Protein AF-A0AAD8YC03-F1 (afdb_monomer)

Secondary structure (DSSP, 8-state):
----TT-EEHHHHHHHS---HHHHHHHHHHHHHHHHHHHHHH-TTTS-HHHHHHHHHHT--HHHHHHHHHIIIIIHHHS--TTTTTT----HHHHHHHHHHHHHHTTSS-GGG-EEE-S--SGGGEEEEEETTEEEEEE--GGG-EEE-THHHHHHHHHHHHHHHHHHHHHHHHHHHHTSPPP-----------GGGHHHHTTS----

Mean predicted aligned error: 9.37 Å

Organism: NCBI:txid267567

Solvent-accessible surface area (backbone atoms only — not comparable to full-atom values): 12062 Å² total; per-residue (Å²): 131,85,82,69,81,83,47,45,44,35,46,52,48,62,67,76,51,85,86,44,77,66,38,53,50,44,45,51,51,50,52,53,49,48,50,51,54,49,28,56,72,44,18,40,87,67,43,54,70,71,54,44,55,48,41,42,63,75,24,49,44,59,72,57,48,46,49,44,51,46,48,68,64,40,40,66,74,72,72,56,52,74,82,79,37,64,94,60,79,89,45,73,66,53,53,50,52,48,49,54,50,43,38,30,64,72,61,77,39,65,70,79,56,21,11,52,27,47,54,59,38,31,33,80,30,25,32,34,33,76,57,98,80,48,45,46,77,44,82,48,80,56,81,47,32,27,47,24,47,55,63,54,31,56,47,38,32,47,50,42,53,50,51,35,52,51,51,52,60,50,54,53,49,53,54,53,57,73,65,51,78,74,78,88,76,86,86,80,89,89,79,94,70,84,74,82,74,55,78,70,61,70,74,74,69,75,78,133

Foldseek 3Di:
DDDPPQWDFQLCCLAPHDDDPLQVVQVVVVLVVVLCVQFCCFWLVNDDPVSLVVQQVVFLLVVLLVVCCPVVLHCVPPVDDCVRCPVPDCDPVVVVVSVVVSCQSNVVDDSNGWTFELQQQASRQKIWHDDPRDIDIDGHDSSRTHGGHSVRNVVRHVVSNVVSVVSVVVVVVVVVVVPPDDPDDDDDDDDDDDPSPPPPPPVPPDDD

pLDDT: mean 85.5, std 20.89, range [30.5, 98.56]

Structure (mmCIF, N/CA/C/O backbone):
data_AF-A0AAD8YC03-F1
#
_entry.id   AF-A0AAD8YC03-F1
#
loop_
_atom_site.group_PDB
_atom_site.id
_atom_site.type_symbol
_atom_site.label_atom_id
_atom_site.label_alt_id
_atom_site.label_comp_id
_atom_site.label_asym_id
_atom_site.label_entity_id
_atom_site.label_seq_id
_atom_site.pdbx_PDB_ins_code
_atom_site.Cartn_x
_atom_site.Cartn_y
_atom_site.Cartn_z
_atom_site.occupancy
_atom_site.B_iso_or_equiv
_atom_site.auth_seq_id
_atom_site.auth_comp_id
_atom_site.auth_asym_id
_atom_site.auth_atom_id
_atom_site.pdbx_PDB_model_num
ATOM 1 N N . MET A 1 1 ? -8.519 -20.336 -5.660 1.00 78.19 1 MET A N 1
ATOM 2 C CA . MET A 1 1 ? -8.080 -19.106 -6.349 1.00 78.19 1 MET A CA 1
ATOM 3 C C . MET A 1 1 ? -8.100 -19.373 -7.848 1.00 78.19 1 MET A C 1
ATOM 5 O O . MET A 1 1 ? -7.923 -20.527 -8.223 1.00 78.19 1 MET A O 1
ATOM 9 N N . GLU A 1 2 ? -8.388 -18.365 -8.673 1.00 91.75 2 GLU A N 1
ATOM 10 C CA . GLU A 1 2 ? -8.270 -18.458 -10.139 1.00 91.75 2 GLU A CA 1
ATOM 11 C C . GLU A 1 2 ? -6.801 -18.692 -10.530 1.00 91.75 2 GLU A C 1
ATOM 13 O O . GLU A 1 2 ? -5.904 -18.150 -9.886 1.00 91.75 2 GLU A O 1
ATOM 18 N N . PHE A 1 3 ? -6.549 -19.500 -11.563 1.00 92.56 3 PHE A N 1
ATOM 19 C CA . PHE A 1 3 ? -5.211 -19.638 -12.137 1.00 9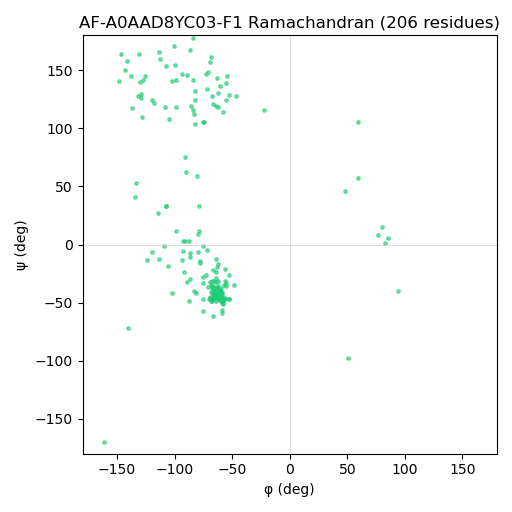2.56 3 PHE A CA 1
ATOM 20 C C . PHE A 1 3 ? -4.983 -18.531 -13.172 1.00 92.56 3 PHE A C 1
ATOM 22 O O . PHE A 1 3 ? -5.716 -18.441 -14.154 1.00 92.56 3 PHE A O 1
ATOM 29 N N . LEU A 1 4 ? -3.977 -17.683 -12.948 1.00 94.94 4 LEU A N 1
ATOM 30 C CA . LEU A 1 4 ? -3.719 -16.478 -13.744 1.00 94.94 4 LEU A CA 1
ATOM 31 C C . LEU A 1 4 ? -2.786 -16.767 -14.928 1.00 94.94 4 LEU A C 1
ATOM 33 O O . LEU A 1 4 ? -1.675 -16.248 -15.023 1.00 94.94 4 LEU A O 1
ATOM 37 N N . GLU A 1 5 ? -3.238 -17.628 -15.838 1.00 94.75 5 GLU A N 1
ATOM 38 C CA . GLU A 1 5 ? -2.454 -18.034 -17.005 1.00 94.75 5 GLU A CA 1
ATOM 39 C C . GLU A 1 5 ? -2.124 -16.852 -17.935 1.00 94.75 5 GLU A C 1
ATOM 41 O O . GLU A 1 5 ? -2.991 -16.074 -18.352 1.00 94.75 5 GLU A O 1
ATOM 46 N N . GLY A 1 6 ? -0.844 -16.738 -18.295 1.00 94.06 6 GLY A N 1
ATOM 47 C CA . GLY A 1 6 ? -0.339 -15.684 -19.177 1.00 94.06 6 GLY A CA 1
ATOM 48 C C . GLY A 1 6 ? -0.180 -14.319 -18.507 1.00 94.06 6 GLY A C 1
ATOM 49 O O . GLY A 1 6 ? 0.083 -13.345 -19.207 1.00 94.06 6 GLY A O 1
ATOM 50 N N . PHE A 1 7 ? -0.339 -14.234 -17.187 1.00 96.94 7 PHE A N 1
ATOM 51 C CA . PHE A 1 7 ? 0.072 -13.064 -16.425 1.00 96.94 7 PHE A CA 1
ATOM 52 C C . PHE A 1 7 ? 1.532 -13.204 -15.971 1.00 96.94 7 PHE A C 1
ATOM 54 O O . PHE A 1 7 ? 1.976 -14.297 -15.622 1.00 96.94 7 PHE A O 1
ATOM 61 N N . LEU A 1 8 ? 2.251 -12.084 -15.923 1.00 96.00 8 LEU A N 1
ATOM 62 C CA . LEU A 1 8 ? 3.550 -11.948 -15.259 1.00 96.00 8 LEU A CA 1
ATOM 63 C C . LEU A 1 8 ? 3.432 -11.001 -14.063 1.00 96.00 8 LEU A C 1
ATOM 65 O O . LEU A 1 8 ? 2.441 -10.284 -13.940 1.00 96.00 8 LEU A O 1
ATOM 69 N N . LEU A 1 9 ? 4.426 -10.976 -13.181 1.00 97.62 9 LEU A N 1
ATOM 70 C CA . LEU A 1 9 ? 4.446 -10.011 -12.082 1.00 97.62 9 LEU A CA 1
ATOM 71 C C . LEU A 1 9 ? 4.727 -8.589 -12.603 1.00 97.62 9 LEU A C 1
ATOM 73 O O . LEU A 1 9 ? 5.432 -8.396 -13.596 1.00 97.62 9 LEU A O 1
ATOM 77 N N . LEU A 1 10 ? 4.170 -7.569 -11.947 1.00 97.69 10 LEU A N 1
ATOM 78 C CA . LEU A 1 10 ? 4.364 -6.175 -12.347 1.00 97.69 10 LEU A CA 1
ATOM 79 C C . LEU A 1 10 ? 5.813 -5.726 -12.123 1.00 97.69 10 LEU A C 1
ATOM 81 O O . LEU A 1 10 ? 6.295 -4.902 -12.890 1.00 97.69 10 LEU A O 1
ATOM 85 N N . ASP A 1 11 ? 6.529 -6.251 -11.129 1.00 96.06 11 ASP A N 1
ATOM 86 C CA . ASP A 1 11 ? 7.965 -5.973 -10.968 1.00 96.06 11 ASP A CA 1
ATOM 87 C C . ASP A 1 11 ? 8.786 -6.482 -12.165 1.00 96.06 11 ASP A C 1
ATOM 89 O O . ASP A 1 11 ? 9.615 -5.744 -12.702 1.00 96.06 11 ASP A O 1
ATOM 93 N N . GLU A 1 12 ? 8.498 -7.691 -12.649 1.00 95.81 12 GLU A N 1
ATOM 94 C CA . GLU A 1 12 ? 9.086 -8.249 -13.862 1.00 95.81 12 GLU A CA 1
ATOM 95 C C . GLU A 1 12 ? 8.742 -7.382 -15.077 1.00 95.81 12 GLU A C 1
ATOM 97 O O . GLU A 1 12 ? 9.633 -7.044 -15.858 1.00 95.81 12 GLU A O 1
ATOM 102 N N . HIS A 1 13 ? 7.484 -6.947 -15.212 1.00 95.44 13 HIS A N 1
ATOM 103 C CA . HIS A 1 13 ? 7.078 -6.025 -16.278 1.00 95.44 13 HIS A CA 1
ATOM 104 C C . HIS A 1 13 ? 7.884 -4.725 -16.227 1.00 95.44 13 HIS A C 1
ATOM 106 O O . HIS A 1 13 ? 8.478 -4.305 -17.217 1.00 95.44 13 HIS A O 1
ATOM 112 N N . LEU A 1 14 ? 7.968 -4.112 -15.049 1.00 94.69 14 LEU A N 1
ATOM 113 C CA . LEU A 1 14 ? 8.631 -2.830 -14.861 1.00 94.69 14 LEU A CA 1
ATOM 114 C C . LEU A 1 14 ? 10.133 -2.873 -15.146 1.00 94.69 14 LEU A C 1
ATOM 116 O O . LEU A 1 14 ? 10.695 -1.848 -15.528 1.00 94.69 14 LEU A O 1
ATOM 120 N N . VAL A 1 15 ? 10.792 -4.015 -14.954 1.00 93.38 15 VAL A N 1
ATOM 121 C CA . VAL A 1 15 ? 12.253 -4.143 -15.066 1.00 93.38 15 VAL A CA 1
ATOM 122 C C . VAL A 1 15 ? 12.686 -4.779 -16.386 1.00 93.38 15 VAL A C 1
ATOM 124 O O . VAL A 1 15 ? 13.665 -4.332 -16.990 1.00 93.38 15 VAL A O 1
ATOM 127 N N . CYS A 1 16 ? 11.986 -5.820 -16.833 1.00 89.50 16 CYS A N 1
ATOM 128 C CA . CYS A 1 16 ? 12.462 -6.732 -17.873 1.00 89.50 16 CYS A CA 1
ATOM 129 C C . CYS A 1 16 ? 11.775 -6.540 -19.227 1.00 89.50 16 CYS A C 1
ATOM 131 O O . CYS A 1 16 ? 12.312 -6.992 -20.243 1.00 89.50 16 CYS A O 1
ATOM 133 N N . THR A 1 17 ? 10.609 -5.895 -19.276 1.00 87.38 17 THR A N 1
ATOM 134 C CA . THR A 1 17 ? 9.855 -5.737 -20.523 1.00 87.38 17 THR A CA 1
ATOM 135 C C . THR A 1 17 ? 10.053 -4.350 -21.130 1.00 87.38 17 THR A C 1
ATOM 137 O O . THR A 1 17 ? 10.667 -3.441 -20.562 1.00 87.38 17 THR A O 1
ATOM 140 N N . LYS A 1 18 ? 9.557 -4.187 -22.358 1.00 85.94 18 LYS A N 1
ATOM 141 C CA . LYS A 1 18 ? 9.510 -2.883 -23.005 1.00 85.94 18 LYS A CA 1
ATOM 142 C C . LYS A 1 18 ? 8.260 -2.143 -22.539 1.00 85.94 18 LYS A C 1
ATOM 144 O O . LYS A 1 18 ? 7.157 -2.493 -22.948 1.00 85.94 18 LYS A O 1
ATOM 149 N N . LEU A 1 19 ? 8.470 -1.072 -21.782 1.00 86.94 19 LEU A N 1
ATOM 150 C CA . LEU A 1 19 ? 7.417 -0.134 -21.401 1.00 86.94 19 LEU A CA 1
ATOM 151 C C . LEU A 1 19 ? 6.778 0.509 -22.643 1.00 86.94 19 LEU A C 1
ATOM 153 O O . LEU A 1 19 ? 7.471 0.912 -23.589 1.00 86.94 19 LEU A O 1
ATOM 157 N N . THR A 1 20 ? 5.451 0.601 -22.639 1.00 89.69 20 THR A N 1
ATOM 158 C CA . THR A 1 20 ? 4.662 1.256 -23.682 1.00 89.69 20 THR A CA 1
ATOM 159 C C . THR A 1 20 ? 3.643 2.199 -23.038 1.00 89.69 20 THR A C 1
ATOM 161 O O . THR A 1 20 ? 2.857 1.767 -22.194 1.00 89.69 20 THR A O 1
ATOM 164 N N . PRO A 1 21 ? 3.581 3.481 -23.454 1.00 90.62 21 PRO A N 1
ATOM 165 C CA . PRO A 1 21 ? 2.711 4.456 -22.799 1.00 90.62 21 PRO A CA 1
ATOM 166 C C . PRO A 1 21 ? 1.238 4.043 -22.723 1.00 90.62 21 PRO A C 1
ATOM 168 O O . PRO A 1 21 ? 0.564 4.402 -21.767 1.00 90.62 21 PRO A O 1
ATOM 171 N N . ASN A 1 22 ? 0.727 3.307 -23.715 1.00 93.44 22 ASN A N 1
ATOM 172 C CA . ASN A 1 22 ? -0.662 2.855 -23.713 1.00 93.44 22 ASN A CA 1
ATOM 173 C C . ASN A 1 22 ? -0.921 1.836 -22.585 1.00 93.44 22 ASN A C 1
ATOM 175 O O . ASN A 1 22 ? -1.693 2.121 -21.668 1.00 93.44 22 ASN A O 1
ATOM 179 N N . ALA A 1 23 ? -0.228 0.693 -22.609 1.00 93.12 23 ALA A N 1
ATOM 180 C CA . ALA A 1 23 ? -0.416 -0.369 -21.622 1.00 93.12 23 ALA A CA 1
ATOM 181 C C . ALA A 1 23 ? -0.077 0.098 -20.195 1.00 93.12 23 ALA A C 1
ATOM 183 O O . ALA A 1 23 ? -0.836 -0.161 -19.262 1.00 93.12 23 ALA A O 1
ATOM 184 N N . ASP A 1 24 ? 1.010 0.855 -20.017 1.00 93.56 24 ASP A N 1
ATOM 185 C CA . ASP A 1 24 ? 1.447 1.300 -18.688 1.00 93.56 24 ASP A CA 1
ATOM 186 C C . ASP A 1 24 ? 0.462 2.300 -18.058 1.00 93.56 24 ASP A C 1
ATOM 188 O O . ASP A 1 24 ? 0.175 2.227 -16.860 1.00 93.56 24 ASP A O 1
ATOM 192 N N . ASN A 1 25 ? -0.137 3.189 -18.861 1.00 95.56 25 ASN A N 1
ATOM 193 C CA . ASN A 1 25 ? -1.193 4.084 -18.380 1.00 95.56 25 ASN A CA 1
ATOM 194 C C . ASN A 1 25 ? -2.463 3.316 -17.992 1.00 95.56 25 ASN A C 1
ATOM 196 O O . ASN A 1 25 ? -3.129 3.684 -17.020 1.00 95.56 25 ASN A O 1
ATOM 200 N N . GLN A 1 26 ? -2.807 2.246 -18.715 1.00 97.12 26 GLN A N 1
ATOM 201 C CA . GLN A 1 26 ? -3.938 1.386 -18.361 1.00 97.12 26 GLN A CA 1
ATOM 202 C C . GLN A 1 26 ? -3.688 0.626 -17.057 1.00 97.12 26 GLN A C 1
ATOM 204 O O . GLN A 1 26 ? -4.578 0.592 -16.205 1.00 97.12 26 GLN A O 1
ATOM 209 N N . ILE A 1 27 ? -2.482 0.082 -16.860 1.00 96.75 27 ILE A N 1
ATOM 210 C CA . ILE A 1 27 ? -2.071 -0.565 -15.605 1.00 96.75 27 ILE A CA 1
ATOM 211 C C . ILE A 1 27 ? -2.186 0.429 -14.444 1.00 96.75 27 ILE A C 1
ATOM 213 O O . ILE A 1 27 ? -2.862 0.146 -13.453 1.00 96.75 27 ILE A O 1
ATOM 217 N N . ALA A 1 28 ? -1.606 1.626 -14.581 1.00 95.69 28 ALA A N 1
ATOM 218 C CA . ALA A 1 28 ? -1.669 2.664 -13.552 1.00 95.69 28 ALA A CA 1
ATOM 219 C C . ALA A 1 28 ? -3.118 3.084 -13.234 1.00 95.69 28 ALA A C 1
ATOM 221 O O . ALA A 1 28 ? -3.496 3.214 -12.067 1.00 95.69 28 ALA A O 1
ATOM 222 N N . THR A 1 29 ? -3.957 3.234 -14.264 1.00 97.75 29 THR A N 1
ATOM 223 C CA . THR A 1 29 ? -5.379 3.586 -14.119 1.00 97.75 29 THR A CA 1
ATOM 224 C C . THR A 1 29 ? -6.155 2.500 -13.376 1.00 97.75 29 THR A C 1
ATOM 226 O O . THR A 1 29 ? -6.956 2.801 -12.485 1.00 97.75 29 THR A O 1
ATOM 229 N N . GLN A 1 30 ? -5.916 1.230 -13.704 1.00 98.19 30 GLN A N 1
ATOM 230 C CA . GLN A 1 30 ? -6.566 0.107 -13.035 1.00 98.19 30 GLN A CA 1
ATOM 231 C C . GLN A 1 30 ? -6.114 -0.027 -11.581 1.00 98.19 30 GLN A C 1
ATOM 233 O O . GLN A 1 30 ? -6.964 -0.226 -10.715 1.00 98.19 30 GLN A O 1
ATOM 238 N N . MET A 1 31 ? -4.823 0.159 -11.288 1.00 97.94 31 MET A N 1
ATOM 239 C CA . MET A 1 31 ? -4.300 0.146 -9.916 1.00 97.94 31 MET A CA 1
ATOM 240 C C . MET A 1 31 ? -4.910 1.267 -9.069 1.00 97.94 31 MET A C 1
ATOM 242 O O . MET A 1 31 ? -5.391 1.022 -7.961 1.00 97.94 31 MET A O 1
ATOM 246 N N . GLY A 1 32 ? -4.967 2.488 -9.610 1.00 97.38 32 GLY A N 1
ATOM 247 C CA . GLY A 1 32 ? -5.632 3.614 -8.952 1.00 97.38 32 GLY A CA 1
ATOM 248 C C . GLY A 1 32 ? -7.122 3.351 -8.718 1.00 97.38 32 GLY A C 1
ATOM 249 O O . GLY A 1 32 ? -7.644 3.630 -7.641 1.00 97.38 32 GLY A O 1
ATOM 250 N N . THR A 1 33 ? -7.800 2.741 -9.693 1.00 98.31 33 THR A N 1
ATOM 251 C CA . THR A 1 33 ? -9.215 2.356 -9.575 1.00 98.31 33 THR A CA 1
ATOM 252 C C . THR A 1 33 ? -9.431 1.271 -8.521 1.00 98.31 33 THR A C 1
ATOM 254 O O . THR A 1 33 ? -10.409 1.339 -7.777 1.00 98.31 33 THR A O 1
ATOM 257 N N . PHE A 1 34 ? -8.545 0.275 -8.446 1.00 97.88 34 PHE A N 1
ATOM 258 C CA . PHE A 1 34 ? -8.582 -0.771 -7.427 1.00 97.88 34 PHE A CA 1
ATOM 259 C C . PHE A 1 34 ? -8.491 -0.158 -6.027 1.00 97.88 34 PHE A C 1
ATOM 261 O O . PHE A 1 34 ? -9.429 -0.325 -5.249 1.00 97.88 34 PHE A O 1
ATOM 268 N N . MET A 1 35 ? -7.441 0.628 -5.755 1.00 97.31 35 MET A N 1
ATOM 269 C CA . MET A 1 35 ? -7.247 1.287 -4.456 1.00 97.31 35 MET A CA 1
ATOM 270 C C . MET A 1 35 ? -8.414 2.216 -4.113 1.00 97.31 35 MET A C 1
ATOM 272 O O . MET A 1 35 ? -8.948 2.167 -3.010 1.00 97.31 35 MET A O 1
ATOM 276 N N . ALA A 1 36 ? -8.885 3.018 -5.074 1.00 97.38 36 ALA A N 1
ATOM 277 C CA . ALA A 1 36 ? -10.026 3.900 -4.851 1.00 97.38 36 ALA A CA 1
ATOM 278 C C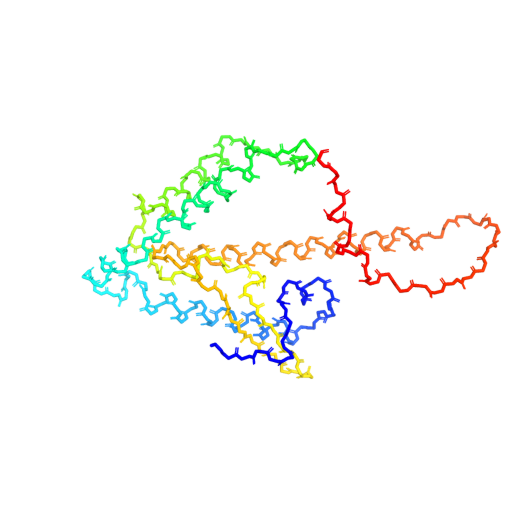 . ALA A 1 36 ? -11.282 3.120 -4.439 1.00 97.38 36 ALA A C 1
ATOM 280 O O . ALA A 1 36 ? -11.993 3.543 -3.532 1.00 97.38 36 ALA A O 1
ATOM 281 N N . LYS A 1 37 ? -11.562 1.976 -5.074 1.00 97.56 37 LYS A N 1
ATOM 282 C CA . LYS A 1 37 ? -12.726 1.145 -4.738 1.00 97.56 37 LYS A CA 1
ATOM 283 C C . LYS A 1 37 ? -12.582 0.483 -3.369 1.00 97.56 37 LYS A C 1
ATOM 285 O O . LYS A 1 37 ? -13.531 0.530 -2.588 1.00 97.56 37 LYS A O 1
ATOM 290 N N . THR A 1 38 ? -11.433 -0.125 -3.075 1.00 96.38 38 THR A N 1
ATOM 291 C CA . THR A 1 38 ? -11.215 -0.859 -1.818 1.00 96.38 38 THR A CA 1
ATOM 292 C C . THR A 1 38 ? -11.141 0.084 -0.620 1.00 96.38 38 THR A C 1
ATOM 294 O O . THR A 1 38 ? -11.843 -0.128 0.375 1.00 96.38 38 THR A O 1
ATOM 297 N N . HIS A 1 39 ? -10.375 1.173 -0.734 1.00 98.19 39 HIS A N 1
ATOM 298 C CA . HIS A 1 39 ? -10.227 2.147 0.342 1.00 98.19 39 HIS A CA 1
ATOM 299 C C . HIS A 1 39 ? -11.533 2.898 0.589 1.00 98.19 39 HIS A C 1
ATOM 301 O O . HIS A 1 39 ? -12.005 2.937 1.720 1.00 98.19 39 HIS A O 1
ATOM 307 N N . LEU A 1 40 ? -12.192 3.431 -0.448 1.00 97.50 40 LEU A N 1
ATOM 308 C CA . LEU A 1 40 ? -13.415 4.226 -0.263 1.00 97.50 40 LEU A CA 1
ATOM 309 C C . LEU A 1 40 ? -14.562 3.418 0.354 1.00 97.50 40 LEU A C 1
ATOM 311 O O . LEU A 1 40 ? -15.316 3.957 1.161 1.00 97.50 40 LEU A O 1
ATOM 315 N N . ALA A 1 41 ? -14.697 2.140 -0.008 1.00 97.69 41 ALA A N 1
ATOM 316 C CA . ALA A 1 41 ? -15.752 1.276 0.520 1.00 97.69 41 ALA A CA 1
ATOM 317 C C . ALA A 1 41 ? -15.606 0.993 2.024 1.00 97.69 41 ALA A C 1
ATOM 319 O O . ALA A 1 41 ? -16.583 0.634 2.680 1.00 97.69 41 ALA A O 1
ATOM 320 N N . THR A 1 42 ? -14.396 1.138 2.565 1.00 97.94 42 THR A N 1
ATOM 321 C CA . THR A 1 42 ? -14.068 0.788 3.952 1.00 97.94 42 THR A CA 1
ATOM 322 C C . THR A 1 42 ? -13.576 1.970 4.773 1.00 97.94 42 THR A C 1
ATOM 324 O O . THR A 1 42 ? -13.418 1.822 5.978 1.00 97.94 42 THR A O 1
ATOM 327 N N . HIS A 1 43 ? -13.372 3.136 4.158 1.00 98.44 43 HIS A N 1
ATOM 328 C CA . HIS A 1 43 ? -12.827 4.305 4.829 1.00 98.44 43 HIS A CA 1
ATOM 329 C C . HIS A 1 43 ? -13.648 4.677 6.072 1.00 98.44 43 HIS A C 1
ATOM 331 O O . HIS A 1 43 ? -14.879 4.696 6.028 1.00 98.44 43 HIS A O 1
ATOM 337 N N . SER A 1 44 ? -12.976 5.045 7.162 1.00 97.44 44 SER A N 1
ATOM 338 C CA . SER A 1 44 ? -13.564 5.433 8.456 1.00 97.44 44 SER A CA 1
ATOM 339 C C . SER A 1 44 ? -14.697 6.462 8.344 1.00 97.44 44 SER A C 1
ATOM 341 O O . SER A 1 44 ? -15.666 6.404 9.090 1.00 97.44 44 SER A O 1
ATOM 343 N N . SER A 1 45 ? -14.605 7.394 7.391 1.00 97.19 45 SER A N 1
ATOM 344 C CA . SER A 1 45 ? -15.641 8.408 7.114 1.00 97.19 45 SER A CA 1
ATOM 345 C C . SER A 1 45 ? -16.841 7.910 6.292 1.00 97.19 45 SER A C 1
ATOM 347 O O . SER A 1 45 ? -17.785 8.666 6.061 1.00 97.19 45 SER A O 1
ATOM 349 N N . LYS A 1 46 ? -16.796 6.671 5.797 1.00 98.00 46 LYS A N 1
ATOM 350 C CA . LYS A 1 46 ? -17.816 6.039 4.945 1.00 98.00 46 LYS A CA 1
ATOM 351 C C . LYS A 1 46 ? -18.533 4.878 5.627 1.00 98.00 46 LYS A C 1
ATOM 353 O O . LYS A 1 46 ? -19.569 4.444 5.129 1.00 98.00 46 LYS A O 1
ATOM 358 N N . VAL A 1 47 ? -18.017 4.404 6.757 1.00 97.69 47 VAL A N 1
ATOM 359 C CA . VAL A 1 47 ? -18.590 3.305 7.541 1.00 97.69 47 VAL A CA 1
ATOM 360 C C . VAL A 1 47 ? -19.111 3.804 8.892 1.00 97.69 47 VAL A C 1
ATOM 362 O O . VAL A 1 47 ? -18.733 4.877 9.358 1.00 97.69 47 VAL A O 1
ATOM 365 N N . SER A 1 48 ? -20.005 3.045 9.532 1.00 98.06 48 SER A N 1
ATOM 366 C CA . SER A 1 48 ? -20.455 3.356 10.895 1.00 98.06 48 SER A CA 1
ATOM 367 C C . SER A 1 48 ? -19.329 3.155 11.915 1.00 98.06 48 SER A C 1
ATOM 369 O O . SER A 1 48 ? -18.376 2.417 11.659 1.00 98.06 48 SER A O 1
ATOM 371 N N . ALA A 1 49 ? -19.467 3.755 13.102 1.00 96.75 49 ALA A N 1
ATOM 372 C CA . ALA A 1 49 ? -18.528 3.546 14.205 1.00 96.75 49 ALA A CA 1
ATOM 373 C C . ALA A 1 49 ? -18.391 2.055 14.561 1.00 96.75 49 ALA A C 1
ATOM 375 O O . ALA A 1 49 ? -17.276 1.549 14.619 1.00 96.75 49 ALA A O 1
ATOM 376 N N . ASP A 1 50 ? -19.511 1.332 14.672 1.00 97.94 50 ASP A N 1
ATOM 377 C CA . ASP A 1 50 ? -19.509 -0.111 14.950 1.00 97.94 50 ASP A CA 1
ATOM 378 C C . ASP A 1 50 ? -18.758 -0.904 13.874 1.00 97.94 50 ASP A C 1
ATOM 380 O O . ASP A 1 50 ? -18.003 -1.829 14.178 1.00 97.94 50 ASP A O 1
ATOM 384 N N . ARG A 1 51 ? -18.920 -0.522 12.598 1.00 97.75 51 ARG A N 1
ATOM 385 C CA . ARG A 1 51 ? -18.199 -1.164 11.498 1.00 97.75 51 ARG A CA 1
ATOM 386 C C . ARG A 1 51 ? -16.707 -0.849 11.552 1.00 97.75 51 ARG A C 1
ATOM 388 O O . ARG A 1 51 ? -15.919 -1.757 11.321 1.00 97.75 51 ARG A O 1
ATOM 395 N N . ALA A 1 52 ? -16.318 0.385 11.869 1.00 97.31 52 ALA A N 1
ATOM 396 C CA . ALA A 1 52 ? -14.915 0.747 12.052 1.00 97.31 52 ALA A CA 1
ATOM 397 C C . ALA A 1 52 ? -14.284 -0.024 13.223 1.00 97.31 52 ALA A C 1
ATOM 399 O O . ALA A 1 52 ? -13.204 -0.578 13.062 1.00 97.31 52 ALA A O 1
ATOM 400 N N . THR A 1 53 ? -14.973 -0.138 14.364 1.00 96.88 53 THR A N 1
ATOM 401 C CA . THR A 1 53 ? -14.520 -0.943 15.509 1.00 96.88 53 THR A CA 1
ATOM 402 C C . THR A 1 53 ? -14.342 -2.411 15.131 1.00 96.88 53 THR A C 1
ATOM 404 O O . THR A 1 53 ? -13.313 -2.998 15.457 1.00 96.88 53 THR A O 1
ATOM 407 N N . TYR A 1 54 ? -15.299 -2.989 14.399 1.00 98.19 54 TYR A N 1
ATOM 408 C CA . TYR A 1 54 ? -15.170 -4.349 13.879 1.00 98.19 54 TYR A CA 1
ATOM 409 C C . TYR A 1 54 ? -13.958 -4.498 12.951 1.00 98.19 54 TYR A C 1
ATOM 411 O O . TYR A 1 54 ? -13.170 -5.417 13.137 1.00 98.19 54 TYR A O 1
ATOM 419 N N . LEU A 1 55 ? -13.783 -3.598 11.976 1.00 98.06 55 LEU A N 1
ATOM 420 C CA . LEU A 1 55 ? -12.667 -3.662 11.027 1.00 98.06 55 LEU A CA 1
ATOM 421 C C . LEU A 1 55 ? -11.310 -3.543 11.734 1.00 98.06 55 LEU A C 1
ATOM 423 O O . LEU A 1 55 ? -10.393 -4.283 11.395 1.00 98.06 55 LEU A O 1
ATOM 427 N N . THR A 1 56 ? -11.190 -2.666 12.733 1.00 96.69 56 THR A N 1
ATOM 428 C CA . THR A 1 56 ? -9.970 -2.533 13.542 1.00 96.69 56 THR A CA 1
ATOM 429 C C . THR A 1 56 ? -9.622 -3.829 14.272 1.00 96.69 56 THR A C 1
ATOM 431 O O . THR A 1 56 ? -8.455 -4.200 14.298 1.00 96.69 56 THR A O 1
ATOM 434 N N . ALA A 1 57 ? -10.613 -4.509 14.857 1.00 97.19 57 ALA A N 1
ATOM 435 C CA . ALA A 1 57 ? -10.387 -5.745 15.603 1.00 97.19 57 ALA A CA 1
ATOM 436 C C . ALA A 1 57 ? -10.118 -6.945 14.680 1.00 97.19 57 ALA A C 1
ATOM 438 O O . ALA A 1 57 ? -9.167 -7.688 14.892 1.00 97.19 57 ALA A O 1
ATOM 439 N N . GLU A 1 58 ? -10.931 -7.118 13.636 1.00 98.00 58 GLU A N 1
ATOM 440 C CA . GLU A 1 58 ? -10.819 -8.243 12.699 1.00 98.00 58 GLU A CA 1
ATOM 441 C C . GLU A 1 58 ? -9.513 -8.187 11.896 1.00 98.00 58 GLU A C 1
ATOM 443 O O . GLU A 1 58 ? -8.854 -9.202 11.691 1.00 98.00 58 GLU A O 1
ATOM 448 N N . TYR A 1 59 ? -9.114 -6.986 11.470 1.00 97.88 59 TYR A N 1
ATOM 449 C CA . TYR A 1 59 ? -7.922 -6.755 10.654 1.00 97.88 59 TYR A CA 1
ATOM 450 C C . TYR A 1 59 ? -6.794 -6.098 11.459 1.00 97.88 59 TYR A C 1
ATOM 452 O O . TYR A 1 59 ? -6.010 -5.302 10.929 1.00 97.88 59 TYR A O 1
ATOM 460 N N . GLU A 1 60 ? -6.694 -6.425 12.752 1.00 96.06 60 GLU A N 1
ATOM 461 C CA . GLU A 1 60 ? -5.506 -6.098 13.544 1.00 96.06 60 GLU A CA 1
ATOM 462 C C . GLU A 1 60 ? -4.277 -6.768 12.915 1.00 96.06 60 GLU A C 1
ATOM 464 O O . GLU A 1 60 ? -3.249 -6.116 12.722 1.00 96.06 60 GLU A O 1
ATOM 469 N N . ASN A 1 61 ? -4.426 -8.042 12.527 1.00 97.56 61 ASN A N 1
ATOM 470 C CA . ASN A 1 61 ? -3.411 -8.850 11.849 1.00 97.56 61 ASN A CA 1
ATOM 471 C C . ASN A 1 61 ? -2.038 -8.771 12.542 1.00 97.56 61 ASN A C 1
ATOM 473 O O . ASN A 1 61 ? -1.006 -8.527 11.918 1.00 97.56 61 ASN A O 1
ATOM 477 N N . ARG A 1 62 ? -2.044 -8.909 13.876 1.00 97.50 62 ARG A N 1
ATOM 478 C CA . ARG A 1 62 ? -0.920 -8.541 14.747 1.00 97.50 62 ARG A CA 1
ATOM 479 C C . ARG A 1 62 ? 0.410 -9.165 14.325 1.00 97.50 62 ARG A C 1
ATOM 481 O O . ARG A 1 62 ? 1.396 -8.445 14.220 1.00 97.50 62 ARG A O 1
ATOM 488 N N . ALA A 1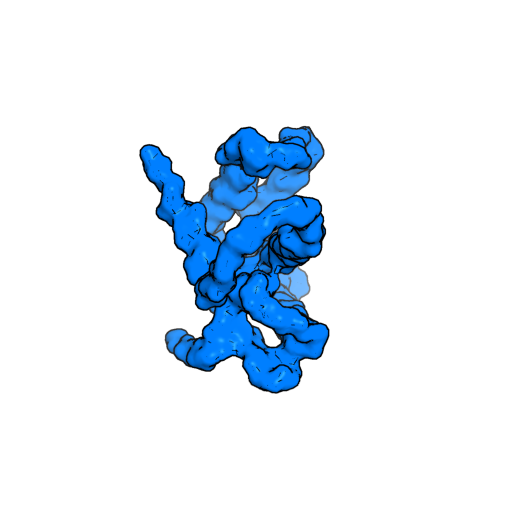 63 ? 0.424 -10.464 14.025 1.00 98.06 63 ALA A N 1
ATOM 489 C CA . ALA A 1 63 ? 1.645 -11.181 13.657 1.00 98.06 63 ALA A CA 1
ATOM 490 C C . ALA A 1 63 ? 2.309 -10.608 12.390 1.00 98.06 63 ALA A C 1
ATOM 492 O O . ALA A 1 63 ? 3.504 -10.329 12.396 1.00 98.06 63 ALA A O 1
ATOM 493 N N . LEU A 1 64 ? 1.539 -10.373 11.323 1.00 98.19 64 LEU A N 1
ATOM 494 C CA . LEU A 1 64 ? 2.065 -9.805 10.078 1.00 98.19 64 LEU A CA 1
ATOM 495 C C . LEU A 1 64 ? 2.328 -8.297 10.203 1.00 98.19 64 LEU A C 1
ATOM 497 O O . LEU A 1 64 ? 3.302 -7.774 9.658 1.00 98.19 64 LEU A O 1
ATOM 501 N N . ARG A 1 65 ? 1.520 -7.589 11.000 1.00 97.88 65 ARG A N 1
ATOM 502 C CA . ARG A 1 65 ? 1.759 -6.182 11.330 1.00 97.88 65 ARG A CA 1
ATOM 503 C C . ARG A 1 65 ? 3.080 -5.999 12.086 1.00 97.88 65 ARG A C 1
ATOM 505 O O . ARG A 1 65 ? 3.800 -5.045 11.798 1.00 97.88 65 ARG A O 1
ATOM 512 N N . ASP A 1 66 ? 3.424 -6.906 13.004 1.00 98.38 66 ASP A N 1
ATOM 513 C CA . ASP A 1 66 ? 4.705 -6.906 13.728 1.00 98.38 66 ASP A CA 1
ATOM 514 C C . ASP A 1 66 ? 5.893 -7.093 12.790 1.00 98.38 66 ASP A C 1
ATOM 516 O O . ASP A 1 66 ? 6.867 -6.352 12.904 1.00 98.38 66 ASP A O 1
ATOM 520 N N . ILE A 1 67 ? 5.777 -7.987 11.803 1.00 98.19 67 ILE A N 1
ATOM 521 C CA . ILE A 1 67 ? 6.801 -8.156 10.764 1.00 98.19 67 ILE A CA 1
ATOM 522 C C . ILE A 1 67 ? 7.047 -6.827 10.040 1.00 98.19 67 ILE A C 1
ATOM 524 O O . ILE A 1 67 ? 8.192 -6.402 9.914 1.00 98.19 67 ILE A O 1
ATOM 528 N N . GLN A 1 68 ? 6.005 -6.103 9.619 1.00 97.44 68 GLN A N 1
ATOM 529 C CA . GLN A 1 68 ? 6.220 -4.801 8.976 1.00 97.44 68 GLN A CA 1
ATOM 530 C C . GLN A 1 68 ? 6.810 -3.751 9.927 1.00 97.44 68 GLN A C 1
ATOM 532 O O . GLN A 1 68 ? 7.705 -3.000 9.534 1.00 97.44 68 GLN A O 1
ATOM 537 N N . LEU A 1 69 ? 6.351 -3.692 11.181 1.00 98.00 69 LEU A N 1
ATOM 538 C CA . LEU A 1 69 ? 6.906 -2.767 12.177 1.00 98.00 69 LEU A CA 1
ATOM 539 C C . LEU A 1 69 ? 8.398 -3.008 12.423 1.00 98.00 69 LEU A C 1
ATOM 541 O O . LEU A 1 69 ? 9.154 -2.053 12.617 1.00 98.00 69 LEU A O 1
ATOM 545 N N . GLU A 1 70 ? 8.812 -4.269 12.421 1.00 97.81 70 GLU A N 1
ATOM 546 C CA . GLU A 1 70 ? 10.199 -4.667 12.596 1.00 97.81 70 GLU A CA 1
ATOM 547 C C . GLU A 1 70 ? 11.016 -4.400 11.330 1.00 97.81 70 GLU A C 1
ATOM 549 O O . GLU A 1 70 ? 11.991 -3.655 11.374 1.00 97.81 70 GLU A O 1
ATOM 554 N N . PHE A 1 71 ? 10.622 -4.958 10.187 1.00 96.19 71 PHE A N 1
ATOM 555 C CA . PHE A 1 71 ? 11.469 -4.957 8.997 1.00 96.19 71 PHE A CA 1
ATOM 556 C C . PHE A 1 71 ? 11.377 -3.665 8.185 1.00 96.19 71 PHE A C 1
ATOM 558 O O . PHE A 1 71 ? 12.410 -3.164 7.749 1.00 96.19 71 PHE A O 1
ATOM 565 N N . VAL A 1 72 ? 10.185 -3.085 8.026 1.00 95.06 72 VAL A N 1
ATOM 566 C CA . VAL A 1 72 ? 9.976 -1.875 7.209 1.00 95.06 72 VAL A CA 1
ATOM 567 C C . VAL A 1 72 ? 10.197 -0.609 8.033 1.00 95.06 72 VAL A C 1
ATOM 569 O O . VAL A 1 72 ? 10.929 0.287 7.621 1.00 95.06 72 VAL A O 1
ATOM 572 N N . PHE A 1 73 ? 9.594 -0.537 9.221 1.00 96.44 73 PHE A N 1
ATOM 573 C CA . PHE A 1 73 ? 9.618 0.673 10.053 1.00 96.44 73 PHE A CA 1
ATOM 574 C C . PHE A 1 73 ? 10.779 0.736 11.051 1.00 96.44 73 PHE A C 1
ATOM 576 O O . PHE A 1 73 ? 10.808 1.668 11.851 1.00 96.44 73 PHE A O 1
ATOM 583 N N . THR A 1 74 ? 11.699 -0.235 11.055 1.00 95.12 74 THR A N 1
AT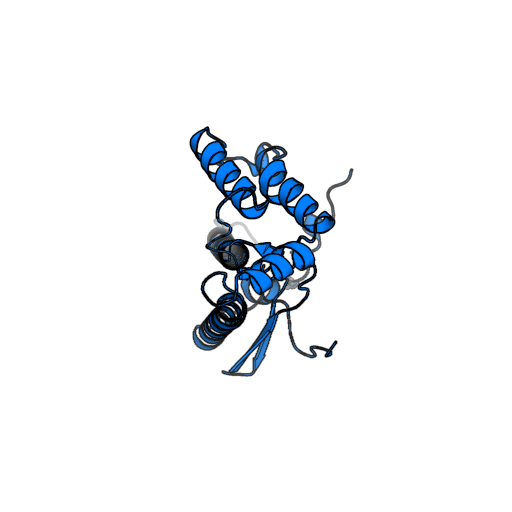OM 584 C CA . THR A 1 74 ? 12.850 -0.234 11.978 1.00 95.12 74 THR A CA 1
ATOM 585 C C . THR A 1 74 ? 14.130 -0.716 11.284 1.00 95.12 74 THR A C 1
ATOM 587 O O . THR A 1 74 ? 15.010 0.083 10.965 1.00 95.12 74 THR A O 1
ATOM 590 N N . LYS A 1 75 ? 14.238 -2.012 10.974 1.00 94.88 75 LYS A N 1
ATOM 591 C CA . LYS A 1 75 ? 15.491 -2.625 10.504 1.00 94.88 75 LYS A CA 1
ATOM 592 C C . LYS A 1 75 ? 15.967 -2.115 9.147 1.00 94.88 75 LYS A C 1
ATOM 594 O O . LYS A 1 75 ? 17.174 -2.019 8.949 1.00 94.88 75 LYS A O 1
ATOM 599 N N . ALA A 1 76 ? 15.053 -1.728 8.250 1.00 91.69 76 ALA A N 1
ATOM 600 C CA . ALA A 1 76 ? 15.377 -1.229 6.908 1.00 91.69 76 ALA A CA 1
ATOM 601 C C . ALA A 1 76 ? 16.389 -0.070 6.885 1.00 91.69 76 ALA A C 1
ATOM 603 O O . ALA A 1 76 ? 17.084 0.103 5.887 1.00 91.69 76 ALA A O 1
ATOM 604 N N . TYR A 1 77 ? 16.472 0.719 7.959 1.00 90.69 77 TYR A N 1
ATOM 605 C CA . TYR A 1 77 ? 17.415 1.833 8.079 1.00 90.69 77 TYR A CA 1
ATOM 606 C C . TYR A 1 77 ? 18.330 1.742 9.312 1.00 90.69 77 TYR A C 1
ATOM 608 O O . TYR A 1 77 ? 19.309 2.482 9.382 1.00 90.69 77 TYR A O 1
ATOM 616 N N . GLU A 1 78 ? 18.044 0.868 10.283 1.00 90.25 78 GLU A N 1
ATOM 617 C CA . GLU A 1 78 ? 18.906 0.665 11.460 1.00 90.25 78 GLU A CA 1
ATOM 618 C C . GLU A 1 78 ? 19.978 -0.411 11.246 1.00 90.25 78 GLU A C 1
ATOM 620 O O . GLU A 1 78 ? 21.085 -0.274 11.763 1.00 90.25 78 GLU A O 1
ATOM 625 N N . GLU A 1 79 ? 19.690 -1.447 10.455 1.00 89.62 79 GLU A N 1
ATOM 626 C CA . GLU A 1 79 ? 20.578 -2.601 10.235 1.00 89.62 79 GLU A CA 1
ATOM 627 C C . GLU A 1 79 ? 21.218 -2.586 8.834 1.00 89.62 79 GLU A C 1
ATOM 629 O O . GLU A 1 79 ? 21.462 -3.620 8.213 1.00 89.62 79 GLU A O 1
ATOM 634 N N . THR A 1 80 ? 21.489 -1.395 8.295 1.00 81.88 80 THR A N 1
ATOM 635 C CA . THR A 1 80 ? 22.079 -1.241 6.957 1.00 81.88 80 THR A CA 1
ATOM 636 C C . THR A 1 80 ? 23.601 -1.372 6.983 1.00 81.88 80 THR A C 1
ATOM 638 O O . THR A 1 80 ? 24.262 -0.815 7.858 1.00 81.88 80 THR A O 1
ATOM 641 N N . SER A 1 81 ? 24.180 -2.009 5.964 1.00 81.25 81 SER A N 1
ATOM 642 C CA . SER A 1 81 ? 25.630 -1.961 5.722 1.00 81.25 81 SER A CA 1
ATOM 643 C C . SER A 1 81 ? 26.088 -0.566 5.270 1.00 81.25 81 SER A C 1
ATOM 645 O O . SER A 1 81 ? 25.308 0.170 4.662 1.00 81.25 81 SER A O 1
ATOM 647 N N . GLU A 1 82 ? 27.371 -0.235 5.458 1.00 75.81 82 GLU A N 1
ATOM 648 C CA . GLU A 1 82 ? 27.964 1.018 4.947 1.00 75.81 82 GLU A CA 1
ATOM 649 C C . GLU A 1 82 ? 27.778 1.187 3.430 1.00 75.81 82 GLU A C 1
ATOM 651 O O . GLU A 1 82 ? 27.555 2.291 2.932 1.00 75.81 82 GLU A O 1
ATOM 656 N N . HIS A 1 83 ? 27.828 0.083 2.676 1.00 77.31 83 HIS A N 1
ATOM 657 C CA . HIS A 1 83 ? 27.621 0.117 1.230 1.00 77.31 83 HIS A CA 1
ATOM 658 C C . HIS A 1 83 ? 26.185 0.521 0.872 1.00 77.31 83 HIS A C 1
ATOM 660 O O . HIS A 1 83 ? 25.973 1.353 -0.006 1.00 77.31 83 HIS A O 1
ATOM 666 N N . THR A 1 84 ? 25.199 -0.034 1.580 1.00 74.19 84 THR A N 1
ATOM 667 C CA . THR A 1 84 ? 23.772 0.241 1.354 1.00 74.19 84 THR A CA 1
ATOM 668 C C . THR A 1 84 ? 23.323 1.606 1.876 1.00 74.19 84 THR A C 1
ATOM 670 O O . THR A 1 84 ? 22.394 2.178 1.319 1.00 74.19 84 THR A O 1
ATOM 673 N N . SER A 1 85 ? 23.976 2.147 2.910 1.00 79.81 85 SER A N 1
ATOM 674 C CA . SER A 1 85 ? 23.652 3.461 3.485 1.00 79.81 85 SER A CA 1
ATOM 675 C C . SER A 1 85 ? 24.459 4.614 2.887 1.00 79.81 85 SER A C 1
ATOM 677 O O . SER A 1 85 ? 24.314 5.761 3.311 1.00 79.81 85 SER A O 1
ATOM 679 N N . THR A 1 86 ? 25.304 4.352 1.884 1.00 84.00 86 THR A N 1
ATOM 680 C CA . THR A 1 86 ? 26.110 5.398 1.245 1.00 84.00 86 THR A CA 1
ATOM 681 C C . THR A 1 86 ? 25.203 6.492 0.666 1.00 84.00 86 THR A C 1
ATOM 683 O O . THR A 1 86 ? 24.451 6.263 -0.276 1.00 84.00 86 THR A O 1
ATOM 686 N N . GLY A 1 87 ? 25.290 7.703 1.223 1.00 82.25 87 GLY A N 1
ATOM 687 C CA . GLY A 1 87 ? 24.465 8.846 0.812 1.00 82.25 87 GLY A CA 1
ATOM 688 C C . GLY A 1 87 ? 23.064 8.894 1.435 1.00 82.25 87 GLY A C 1
ATOM 689 O O . GLY A 1 87 ? 22.322 9.833 1.154 1.00 82.25 87 GLY A O 1
ATOM 690 N N . PHE A 1 88 ? 22.715 7.939 2.300 1.00 86.38 88 PHE A N 1
ATOM 691 C CA . PHE A 1 88 ? 21.474 7.929 3.067 1.00 86.38 88 PHE A CA 1
ATOM 692 C C . PHE A 1 88 ? 21.758 8.297 4.527 1.00 86.38 88 PHE A C 1
ATOM 694 O O . PHE A 1 88 ? 22.366 7.532 5.271 1.00 86.38 88 PHE A O 1
ATOM 701 N N . ASN A 1 89 ? 21.345 9.501 4.928 1.00 86.25 89 ASN 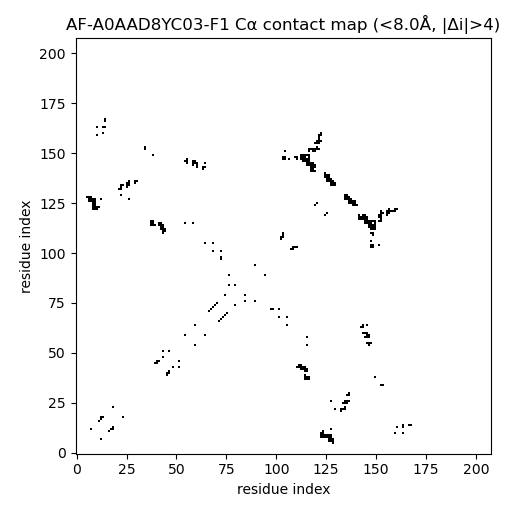A N 1
ATOM 702 C CA . ASN A 1 89 ? 21.555 10.001 6.283 1.00 86.25 89 ASN A CA 1
ATOM 703 C C . ASN A 1 89 ? 20.290 9.815 7.131 1.00 86.25 89 ASN A C 1
ATOM 705 O O . ASN A 1 89 ? 19.251 10.395 6.823 1.00 86.25 89 ASN A O 1
ATOM 709 N N . VAL A 1 90 ? 20.390 9.036 8.209 1.00 90.25 90 VAL A N 1
ATOM 710 C CA . VAL A 1 90 ? 19.303 8.807 9.176 1.00 90.25 90 VAL A CA 1
ATOM 711 C C . VAL A 1 90 ? 19.408 9.847 10.293 1.00 90.25 90 VAL A C 1
ATOM 713 O O . VAL A 1 90 ? 19.889 9.562 11.393 1.00 90.25 90 VAL A O 1
ATOM 716 N N . ASP A 1 91 ? 19.003 11.076 9.980 1.00 93.44 91 ASP A N 1
ATOM 717 C CA . ASP A 1 91 ? 19.009 12.198 10.919 1.00 93.44 91 ASP A CA 1
ATOM 718 C C . ASP A 1 91 ? 17.753 12.253 11.809 1.00 93.44 91 ASP A C 1
ATOM 720 O O . ASP A 1 91 ? 16.832 11.434 11.707 1.00 93.44 91 ASP A O 1
ATOM 724 N N . ASP A 1 92 ? 17.722 13.228 12.718 1.00 95.94 92 ASP A N 1
ATOM 725 C CA . ASP A 1 92 ? 16.616 13.414 13.659 1.00 95.94 92 ASP A CA 1
ATOM 726 C C . ASP A 1 92 ? 15.285 13.709 12.951 1.00 95.94 92 ASP A C 1
ATOM 728 O O . ASP A 1 92 ? 14.226 13.300 13.435 1.00 95.94 92 ASP A O 1
ATOM 732 N N . GLN A 1 93 ? 15.320 14.375 11.789 1.00 96.00 93 GLN A N 1
ATOM 733 C CA . GLN A 1 93 ? 14.118 14.655 11.010 1.00 96.00 93 GLN A CA 1
ATOM 734 C C . GLN A 1 93 ? 13.546 13.359 10.432 1.00 96.00 93 GLN A C 1
ATOM 736 O O . GLN A 1 93 ? 12.361 13.083 10.621 1.00 96.00 93 GLN A O 1
ATOM 741 N N . PHE A 1 94 ? 14.380 12.531 9.797 1.00 95.31 94 PHE A N 1
ATOM 742 C CA . PHE A 1 94 ? 13.970 11.216 9.310 1.00 95.31 94 PHE A CA 1
ATOM 743 C C . PHE A 1 94 ? 13.388 10.362 10.443 1.00 95.31 94 PHE A C 1
ATOM 745 O O . PHE A 1 94 ? 12.304 9.794 10.297 1.00 95.31 94 PHE A O 1
ATOM 752 N N . ARG A 1 95 ? 14.068 10.315 11.598 1.00 95.94 95 ARG A N 1
ATOM 753 C CA . ARG A 1 95 ? 13.613 9.556 12.775 1.00 95.94 95 ARG A CA 1
ATOM 754 C C . ARG A 1 95 ? 12.263 10.046 13.291 1.00 95.94 95 ARG A C 1
ATOM 756 O O . ARG A 1 95 ? 11.429 9.232 13.678 1.00 95.94 95 ARG A O 1
ATOM 763 N N . SER A 1 96 ? 12.031 11.355 13.294 1.00 97.62 96 SER A N 1
ATOM 764 C CA . SER A 1 96 ? 10.745 11.928 13.692 1.00 97.62 96 SER A CA 1
ATOM 765 C C . SER A 1 96 ? 9.619 11.498 12.744 1.00 97.62 96 SER A C 1
ATOM 767 O O . SER A 1 96 ? 8.583 11.009 13.197 1.00 97.62 96 SER A O 1
ATOM 769 N N . GLU A 1 97 ? 9.829 11.623 11.432 1.00 97.06 97 GLU A N 1
ATOM 770 C CA . GLU A 1 97 ? 8.824 11.273 10.421 1.00 97.06 97 GLU A CA 1
ATOM 771 C C . GLU A 1 97 ? 8.520 9.767 10.405 1.00 97.06 97 GLU A C 1
ATOM 773 O O . GLU A 1 97 ? 7.352 9.370 10.429 1.00 97.06 97 GLU A O 1
ATOM 778 N N . ILE A 1 98 ? 9.547 8.908 10.437 1.00 96.69 98 ILE A N 1
ATOM 779 C CA . ILE A 1 98 ? 9.343 7.453 10.401 1.00 96.69 98 ILE A CA 1
ATOM 780 C C . ILE A 1 98 ? 8.648 6.944 11.666 1.00 96.69 98 ILE A C 1
ATOM 782 O O . ILE A 1 98 ? 7.764 6.095 11.570 1.00 96.69 98 ILE A O 1
ATOM 786 N N . ASN A 1 99 ? 8.947 7.515 12.840 1.00 97.56 99 ASN A N 1
ATOM 787 C CA . ASN A 1 99 ? 8.248 7.176 14.081 1.00 97.56 99 ASN A CA 1
ATOM 788 C C . ASN A 1 99 ? 6.782 7.631 14.056 1.00 97.56 99 ASN A C 1
ATOM 790 O O . ASN A 1 99 ? 5.908 6.905 14.532 1.00 97.56 99 ASN A O 1
ATOM 794 N N . ALA A 1 100 ? 6.484 8.789 13.460 1.00 97.44 100 ALA A N 1
ATOM 795 C CA . ALA A 1 100 ? 5.105 9.235 13.277 1.00 97.44 100 ALA A CA 1
ATOM 796 C C . ALA A 1 100 ? 4.324 8.300 12.335 1.00 97.44 100 ALA A C 1
ATOM 798 O O . ALA A 1 100 ? 3.168 7.970 12.613 1.00 97.44 100 ALA A O 1
ATOM 799 N N . LEU A 1 101 ? 4.947 7.835 11.246 1.00 97.06 101 LEU A N 1
ATOM 800 C CA . LEU A 1 101 ? 4.355 6.836 10.351 1.00 97.06 101 LEU A CA 1
ATOM 801 C C . LEU A 1 101 ? 4.167 5.485 11.054 1.00 97.06 101 LEU A C 1
ATOM 803 O O . LEU A 1 101 ? 3.086 4.904 10.955 1.00 97.06 101 LEU A O 1
ATOM 807 N N . LYS A 1 102 ? 5.166 5.032 11.821 1.00 97.81 102 LYS A N 1
ATOM 808 C CA . LYS A 1 102 ? 5.128 3.798 12.616 1.00 97.81 102 LYS A CA 1
ATOM 809 C C . LYS A 1 102 ? 3.974 3.810 13.619 1.00 97.81 102 LYS A C 1
ATOM 811 O O . LYS A 1 102 ? 3.189 2.868 13.644 1.00 97.81 102 LYS A O 1
ATOM 816 N N . ALA A 1 103 ? 3.807 4.896 14.376 1.00 98.06 103 ALA A N 1
ATOM 817 C CA . ALA A 1 103 ? 2.710 5.050 15.334 1.00 98.06 103 ALA A CA 1
ATOM 818 C C . ALA A 1 103 ? 1.330 5.057 14.647 1.00 98.06 103 ALA A C 1
ATOM 820 O O . ALA A 1 103 ? 0.380 4.446 15.137 1.00 98.06 103 ALA A O 1
ATOM 821 N N . ARG A 1 104 ? 1.201 5.712 13.482 1.00 97.12 104 ARG A N 1
ATOM 822 C CA . ARG A 1 104 ? -0.038 5.681 12.678 1.00 97.12 104 ARG A CA 1
ATOM 823 C C . ARG A 1 104 ? -0.357 4.275 12.176 1.00 97.12 104 ARG A C 1
ATOM 825 O O . ARG A 1 104 ? -1.492 3.829 12.306 1.00 97.12 104 ARG A O 1
ATOM 832 N N . TYR A 1 105 ? 0.632 3.575 11.624 1.00 97.94 105 TYR A N 1
ATOM 833 C CA . TYR A 1 105 ? 0.476 2.202 11.140 1.00 97.94 105 TYR A CA 1
ATOM 834 C C . TYR A 1 105 ? 0.148 1.220 12.278 1.00 97.94 105 TYR A C 1
ATOM 836 O O . TYR A 1 105 ? -0.712 0.350 12.130 1.00 97.94 105 TYR A O 1
ATOM 844 N N . ASN A 1 106 ? 0.749 1.408 13.457 1.00 97.50 106 ASN A N 1
ATOM 845 C CA . ASN A 1 106 ? 0.455 0.610 14.648 1.00 97.50 106 ASN A CA 1
ATOM 846 C C . ASN A 1 106 ? -0.921 0.912 15.278 1.00 97.50 106 ASN A C 1
ATOM 848 O O . ASN A 1 106 ? -1.324 0.240 16.219 1.00 97.50 106 ASN A O 1
ATOM 852 N N . GLY A 1 107 ? -1.663 1.899 14.767 1.00 95.50 107 GLY A N 1
ATOM 853 C CA . GLY A 1 107 ? -2.997 2.238 15.267 1.00 95.50 107 GLY A CA 1
ATOM 854 C C . GLY A 1 107 ? -3.020 3.200 16.458 1.00 95.50 107 GLY A C 1
ATOM 855 O O . GLY A 1 107 ? -4.094 3.490 16.977 1.00 95.50 107 GLY A O 1
ATOM 856 N N . GLU A 1 108 ? -1.873 3.736 16.878 1.00 96.94 108 GLU A N 1
ATOM 857 C CA . GLU A 1 108 ? -1.773 4.657 18.022 1.00 96.94 108 GLU A CA 1
ATOM 858 C C . GLU A 1 108 ? -2.334 6.047 17.693 1.00 96.94 108 GLU A C 1
ATOM 860 O O . GLU A 1 108 ? -2.788 6.778 18.573 1.00 96.94 108 GLU A O 1
ATOM 865 N N . THR A 1 109 ? -2.315 6.429 16.413 1.00 96.38 109 THR A N 1
ATOM 866 C CA . THR A 1 109 ? -2.822 7.720 15.936 1.00 96.38 109 THR A CA 1
ATOM 867 C C . THR A 1 109 ? -3.538 7.581 14.589 1.00 96.38 109 THR A C 1
ATOM 869 O O . THR A 1 109 ? -3.303 6.642 13.834 1.00 96.38 109 THR A O 1
ATOM 872 N N . GLY A 1 110 ? -4.412 8.538 14.257 1.00 92.44 110 GLY A N 1
ATOM 873 C CA . GLY A 1 110 ? -4.994 8.648 12.911 1.00 92.44 110 GLY A CA 1
ATOM 874 C C . GLY A 1 110 ? -6.158 7.702 12.591 1.00 92.44 110 GLY A C 1
ATOM 875 O O . GLY A 1 110 ? -6.526 7.595 11.425 1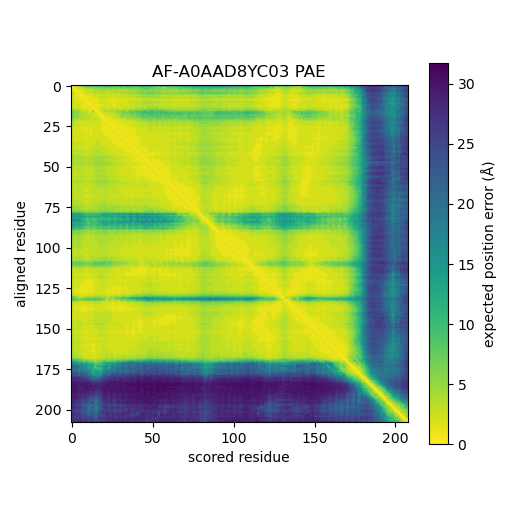.00 92.44 110 GLY A O 1
ATOM 876 N N . ALA A 1 111 ? -6.781 7.069 13.593 1.00 90.62 111 ALA A N 1
ATOM 877 C CA . ALA A 1 111 ? -7.904 6.136 13.405 1.00 90.62 111 ALA A CA 1
ATOM 878 C C . ALA A 1 111 ? -9.112 6.727 12.642 1.00 90.62 111 ALA A C 1
ATOM 880 O O . ALA A 1 111 ? -9.916 6.000 12.059 1.00 90.62 111 ALA A O 1
ATOM 881 N N . ASN A 1 112 ? -9.241 8.056 12.600 1.00 92.94 112 ASN A N 1
ATOM 882 C CA . ASN A 1 112 ? -10.252 8.759 11.809 1.00 92.94 112 ASN A CA 1
ATOM 883 C C . ASN A 1 112 ? -9.948 8.805 10.299 1.00 92.94 112 ASN A C 1
ATOM 885 O O . ASN A 1 112 ? -10.775 9.323 9.553 1.00 92.94 112 ASN A O 1
ATOM 889 N N . ASN A 1 113 ? -8.828 8.245 9.842 1.00 96.50 113 ASN A N 1
ATOM 890 C CA . ASN A 1 113 ? -8.401 8.194 8.441 1.00 96.50 113 ASN A CA 1
ATOM 891 C C . ASN A 1 113 ? -7.902 6.789 8.054 1.00 96.50 113 ASN A C 1
ATOM 893 O O . ASN A 1 113 ? -6.861 6.644 7.410 1.00 96.50 113 ASN A O 1
ATOM 897 N N . PHE A 1 114 ? -8.596 5.747 8.516 1.00 98.12 114 PHE A N 1
ATOM 898 C CA . PHE A 1 114 ? -8.263 4.355 8.203 1.00 98.12 114 PHE A CA 1
ATOM 899 C C . PHE A 1 114 ? -9.144 3.798 7.090 1.00 98.12 114 PHE A C 1
ATOM 901 O O . PHE A 1 114 ? -10.249 4.275 6.847 1.00 98.12 114 PHE A O 1
ATOM 908 N N . SER A 1 115 ? -8.627 2.803 6.383 1.00 98.44 115 SER A N 1
ATOM 909 C CA . SER A 1 115 ? -9.291 2.016 5.347 1.00 98.44 115 SER A CA 1
ATOM 910 C C . SER A 1 115 ? -8.756 0.589 5.399 1.00 98.44 115 SER A C 1
ATOM 912 O O . SER A 1 115 ? -7.722 0.334 6.014 1.00 98.44 115 SER A O 1
ATOM 914 N N . LEU A 1 116 ? -9.459 -0.353 4.774 1.00 98.06 116 LEU A N 1
ATOM 915 C CA . LEU A 1 116 ? -8.944 -1.703 4.603 1.00 98.06 116 LEU A CA 1
ATOM 916 C C . LEU A 1 116 ? -7.877 -1.677 3.507 1.00 98.06 116 LEU A C 1
ATOM 918 O O . LEU A 1 116 ? -8.195 -1.523 2.326 1.00 98.06 116 LEU A O 1
ATOM 922 N N . CYS A 1 117 ? -6.622 -1.764 3.929 1.00 98.44 117 CYS A N 1
ATOM 923 C CA . CYS A 1 117 ? -5.452 -1.763 3.068 1.00 98.44 117 CYS A CA 1
ATOM 924 C C . CYS A 1 117 ? -5.057 -3.200 2.739 1.00 98.44 117 CYS A C 1
ATOM 926 O O . CYS A 1 117 ? -5.180 -4.079 3.590 1.00 98.44 117 CYS A O 1
ATOM 928 N N . HIS A 1 118 ? -4.528 -3.418 1.537 1.00 98.56 118 HIS A N 1
ATOM 929 C CA . HIS A 1 118 ? -3.892 -4.677 1.151 1.00 98.56 1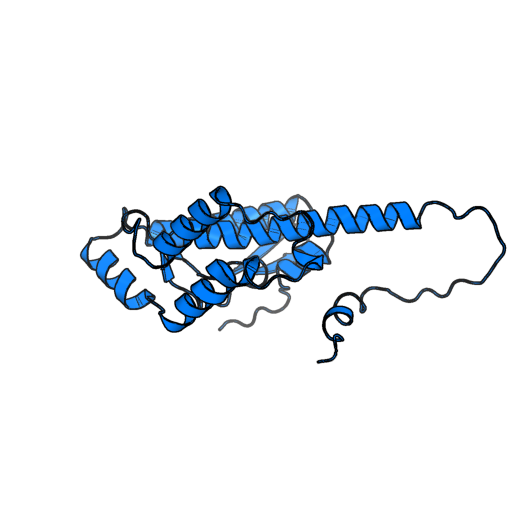18 HIS A CA 1
ATOM 930 C C . HIS A 1 118 ? -2.739 -5.035 2.097 1.00 98.56 118 HIS A C 1
ATOM 932 O O . HIS A 1 118 ? -2.514 -6.203 2.400 1.00 98.56 118 HIS A O 1
ATOM 938 N N . GLY A 1 119 ? -2.020 -4.019 2.579 1.00 97.06 119 GLY A N 1
ATOM 939 C CA . GLY A 1 119 ? -0.963 -4.167 3.573 1.00 97.06 119 GLY A CA 1
ATOM 940 C C . GLY A 1 119 ? 0.414 -4.314 2.951 1.00 97.06 119 GLY A C 1
ATOM 941 O O . GLY A 1 119 ? 1.349 -3.684 3.426 1.00 97.06 119 GLY A O 1
ATOM 942 N N . ASP A 1 120 ? 0.527 -5.059 1.851 1.00 97.38 120 ASP A N 1
ATOM 943 C CA . ASP A 1 120 ? 1.796 -5.240 1.130 1.00 97.38 120 ASP A CA 1
ATOM 944 C C . ASP A 1 120 ? 1.660 -5.066 -0.395 1.00 97.38 120 ASP A C 1
ATOM 946 O O . ASP A 1 120 ? 1.964 -5.945 -1.198 1.00 97.38 120 ASP A O 1
ATOM 950 N N . LEU A 1 121 ? 1.078 -3.936 -0.820 1.00 98.06 121 LEU A N 1
ATOM 951 C CA . LEU A 1 121 ? 0.780 -3.662 -2.234 1.00 98.06 121 LEU A CA 1
ATOM 952 C C . LEU A 1 121 ? 2.010 -3.169 -3.017 1.00 98.06 121 LEU A C 1
ATOM 954 O O . LEU A 1 121 ? 2.010 -2.068 -3.566 1.00 98.06 121 LEU A O 1
ATOM 958 N N . HIS A 1 122 ? 3.079 -3.956 -3.066 1.00 97.31 122 HIS A N 1
ATOM 959 C CA . HIS A 1 122 ? 4.224 -3.692 -3.941 1.00 97.31 122 HIS A CA 1
ATOM 960 C C . HIS A 1 122 ? 4.000 -4.288 -5.350 1.00 97.31 122 HIS A C 1
ATOM 962 O O . HIS A 1 122 ? 3.102 -5.111 -5.530 1.00 97.31 122 HIS A O 1
ATOM 968 N N . PRO A 1 123 ? 4.807 -3.948 -6.377 1.00 97.44 123 PRO A N 1
ATOM 969 C CA . PRO A 1 123 ? 4.634 -4.512 -7.721 1.00 97.44 123 PRO A CA 1
ATOM 970 C C . PRO A 1 123 ? 4.669 -6.049 -7.796 1.00 97.44 123 PRO A C 1
ATOM 972 O O . PRO A 1 123 ? 3.932 -6.628 -8.582 1.00 97.44 123 PRO A O 1
ATOM 975 N N . GLY A 1 124 ? 5.428 -6.731 -6.935 1.00 97.19 124 GLY A N 1
ATOM 976 C CA . GLY A 1 124 ? 5.367 -8.200 -6.820 1.00 97.19 124 GLY A CA 1
ATOM 977 C C . GLY A 1 124 ? 4.019 -8.775 -6.331 1.00 97.19 124 GLY A C 1
ATOM 978 O O . GLY A 1 124 ? 3.789 -9.967 -6.474 1.00 97.19 124 GLY A O 1
ATOM 979 N N . SER A 1 125 ? 3.105 -7.949 -5.810 1.00 98.12 125 SER A N 1
ATOM 980 C CA . SER A 1 125 ? 1.743 -8.337 -5.386 1.00 98.12 125 SER A CA 1
ATOM 981 C C . SER A 1 125 ? 0.699 -7.994 -6.456 1.00 98.12 125 SER A C 1
ATOM 983 O O . SER A 1 125 ? -0.512 -7.999 -6.222 1.00 98.12 125 SER A O 1
ATOM 985 N N . VAL A 1 126 ? 1.161 -7.650 -7.660 1.00 98.44 126 VAL A N 1
ATOM 986 C CA . VAL A 1 126 ? 0.325 -7.319 -8.807 1.00 98.44 126 VAL A CA 1
ATOM 987 C C . VAL A 1 126 ? 0.794 -8.144 -9.987 1.00 98.44 126 VAL A C 1
ATOM 989 O O . VAL A 1 126 ? 1.952 -8.097 -10.382 1.00 98.44 126 VAL A O 1
ATOM 992 N N . MET A 1 127 ? -0.129 -8.870 -10.590 1.00 98.38 127 MET A N 1
ATOM 993 C CA . MET A 1 127 ? 0.087 -9.547 -11.852 1.00 98.38 127 MET A CA 1
ATOM 994 C C . MET A 1 127 ? -0.485 -8.714 -12.996 1.00 98.38 127 MET A C 1
ATOM 996 O O . MET A 1 127 ? -1.564 -8.131 -12.864 1.00 98.38 127 MET A O 1
ATOM 1000 N N . VAL A 1 128 ? 0.207 -8.684 -14.131 1.00 97.88 128 VAL A N 1
ATOM 1001 C CA . VAL A 1 128 ? -0.217 -8.000 -15.351 1.00 97.88 128 VAL A CA 1
ATOM 1002 C C . VAL A 1 128 ? -0.214 -8.931 -16.551 1.00 97.88 128 VAL A C 1
ATOM 1004 O O . VAL A 1 128 ? 0.635 -9.810 -16.683 1.00 97.88 128 VAL A O 1
ATOM 1007 N N . LYS A 1 129 ? -1.167 -8.712 -17.449 1.00 96.75 129 LYS A N 1
ATOM 1008 C CA . LYS A 1 129 ? -1.212 -9.331 -18.771 1.00 96.75 129 LYS A CA 1
ATOM 1009 C C . LYS A 1 129 ? -1.417 -8.233 -19.796 1.00 96.75 129 LYS A C 1
ATOM 1011 O O . LYS A 1 129 ? -2.313 -7.411 -19.625 1.00 96.75 129 LYS A O 1
ATOM 1016 N N . ILE A 1 130 ? -0.581 -8.219 -20.826 1.00 95.00 130 ILE A N 1
ATOM 1017 C CA . ILE A 1 130 ? -0.656 -7.252 -21.920 1.00 95.00 130 ILE A CA 1
ATOM 1018 C C . ILE A 1 130 ? -0.883 -8.036 -23.204 1.00 95.00 130 ILE A C 1
ATOM 1020 O O . ILE A 1 130 ? -0.108 -8.942 -23.512 1.00 95.00 130 ILE A O 1
ATOM 1024 N N . ASP A 1 131 ? -1.947 -7.697 -23.918 1.00 90.88 131 ASP A N 1
ATOM 1025 C CA . ASP A 1 131 ? -2.302 -8.285 -25.203 1.00 90.88 131 ASP A CA 1
ATOM 1026 C C . ASP A 1 131 ? -2.526 -7.161 -26.213 1.00 90.88 131 ASP A C 1
ATOM 1028 O O . ASP A 1 131 ? -3.474 -6.388 -26.096 1.00 90.88 131 ASP A O 1
ATOM 1032 N N . GLU A 1 132 ? -1.603 -7.041 -27.168 1.00 84.56 132 GLU A N 1
ATOM 1033 C CA . GLU A 1 132 ? -1.532 -5.936 -28.129 1.00 84.56 132 GLU A CA 1
ATOM 1034 C C . GLU A 1 132 ? -1.596 -4.548 -27.453 1.00 84.56 132 GLU A C 1
ATOM 1036 O O . GLU A 1 132 ? -0.578 -4.048 -26.971 1.00 84.56 132 GLU A O 1
ATOM 1041 N N . ASP A 1 133 ? -2.785 -3.941 -27.426 1.00 81.94 133 ASP A N 1
ATOM 1042 C CA . ASP A 1 133 ? -3.077 -2.616 -26.878 1.00 81.94 133 ASP A CA 1
ATOM 1043 C C . ASP A 1 133 ? -3.905 -2.650 -25.578 1.00 81.94 133 ASP A C 1
ATOM 1045 O O . ASP A 1 133 ? -4.182 -1.585 -25.025 1.00 81.94 133 ASP A O 1
ATOM 1049 N N . ASP A 1 134 ? -4.307 -3.823 -25.080 1.00 92.25 134 ASP A N 1
ATOM 1050 C CA . ASP A 1 134 ? -5.038 -3.984 -23.815 1.00 92.25 134 ASP A CA 1
ATOM 1051 C C . ASP A 1 134 ? -4.100 -4.461 -22.704 1.00 92.25 134 ASP A C 1
ATOM 1053 O O . ASP A 1 134 ? -3.225 -5.308 -22.910 1.00 92.25 134 ASP A O 1
ATOM 1057 N N . ALA A 1 135 ? -4.292 -3.930 -21.501 1.00 95.69 135 ALA A N 1
ATOM 1058 C CA . ALA A 1 135 ? -3.577 -4.380 -20.318 1.00 95.69 135 ALA A CA 1
ATOM 1059 C C . ALA A 1 135 ? -4.567 -4.712 -19.208 1.00 95.69 135 ALA A C 1
ATOM 1061 O O . ALA A 1 135 ? -5.540 -3.998 -18.993 1.00 95.69 135 ALA A O 1
ATOM 1062 N N . GLN A 1 136 ? -4.2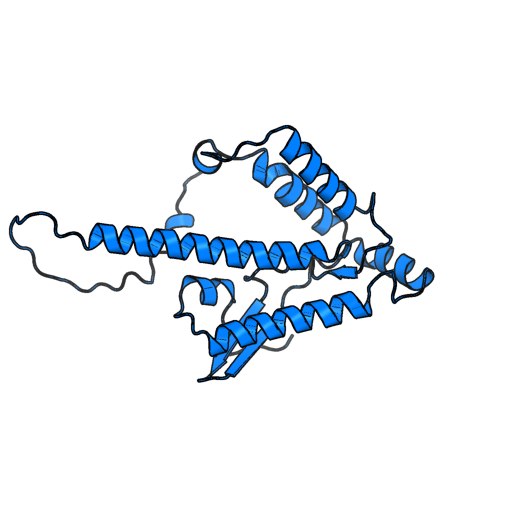99 -5.767 -18.448 1.00 97.19 136 GLN A N 1
ATOM 1063 C CA . GLN A 1 136 ? -5.146 -6.202 -17.342 1.00 97.19 136 GLN A CA 1
ATOM 1064 C C . GLN A 1 136 ? -4.307 -6.424 -16.098 1.00 97.19 136 GLN A C 1
ATOM 1066 O O . GLN A 1 136 ? -3.228 -7.009 -16.182 1.00 97.19 136 GLN A O 1
ATOM 1071 N N . ILE A 1 137 ? -4.831 -6.011 -14.942 1.00 98.00 137 ILE A N 1
ATOM 1072 C CA . ILE A 1 137 ? -4.198 -6.269 -13.645 1.00 98.00 137 ILE A CA 1
ATOM 1073 C C . ILE A 1 137 ? -4.955 -7.332 -12.843 1.00 98.00 137 ILE A C 1
ATOM 1075 O O . ILE A 1 137 ? -6.179 -7.485 -12.955 1.00 98.00 137 ILE A O 1
ATOM 1079 N N . ARG A 1 138 ? -4.235 -8.023 -11.964 1.00 98.06 138 ARG A N 1
ATOM 1080 C CA . ARG A 1 138 ? -4.780 -8.817 -10.861 1.00 98.06 138 ARG A CA 1
ATOM 1081 C C . ARG A 1 138 ? -3.944 -8.548 -9.618 1.00 98.06 138 ARG A C 1
ATOM 1083 O O . ARG A 1 138 ? -2.752 -8.821 -9.614 1.00 98.06 138 ARG A O 1
ATOM 1090 N N . VAL A 1 139 ? -4.570 -7.997 -8.584 1.00 98.25 139 VAL A N 1
ATOM 1091 C CA . VAL A 1 139 ? -3.938 -7.848 -7.267 1.00 98.25 139 VAL A CA 1
ATOM 1092 C C . VAL A 1 139 ? -4.064 -9.176 -6.532 1.00 98.25 139 VAL A C 1
ATOM 1094 O O . VAL A 1 139 ? -5.145 -9.772 -6.525 1.00 98.25 139 VAL A O 1
ATOM 1097 N N . ILE A 1 140 ? -2.962 -9.645 -5.963 1.00 98.19 140 ILE A N 1
ATOM 1098 C CA . ILE A 1 140 ? -2.840 -10.956 -5.330 1.00 98.19 140 ILE A CA 1
ATOM 1099 C C . ILE A 1 140 ? -2.209 -10.819 -3.947 1.00 98.19 140 ILE A C 1
ATOM 1101 O O . ILE A 1 140 ? -1.589 -9.811 -3.651 1.00 98.19 140 ILE A O 1
ATOM 1105 N N . ASP A 1 141 ? -2.346 -11.873 -3.149 1.00 97.25 141 ASP A N 1
ATOM 1106 C CA . ASP A 1 141 ? -1.679 -12.030 -1.852 1.00 97.25 141 ASP A CA 1
ATOM 1107 C C . ASP A 1 141 ? -1.975 -10.951 -0.782 1.00 97.25 141 ASP A C 1
ATOM 1109 O O . ASP A 1 141 ? -1.070 -10.321 -0.234 1.00 97.25 141 ASP A O 1
ATOM 1113 N N . PRO A 1 142 ? -3.256 -10.733 -0.420 1.00 97.12 142 PRO A N 1
ATOM 1114 C CA . PRO A 1 142 ? -3.633 -9.759 0.602 1.00 97.12 142 PRO A CA 1
ATOM 1115 C C . PRO A 1 142 ? -3.410 -10.290 2.032 1.00 97.12 142 PRO A C 1
ATOM 1117 O O . PRO A 1 142 ? -4.195 -9.979 2.930 1.00 97.12 142 PRO A O 1
ATOM 1120 N N . GLU A 1 143 ? -2.397 -11.124 2.280 1.00 97.88 143 GLU A N 1
ATOM 1121 C CA . GLU A 1 143 ? -2.185 -11.733 3.601 1.00 97.88 143 GLU A CA 1
ATOM 1122 C C . GLU A 1 143 ? -1.872 -10.684 4.680 1.00 97.88 143 GLU A C 1
ATOM 1124 O O . GLU A 1 143 ? -2.348 -10.799 5.809 1.00 97.88 143 GLU A O 1
ATOM 1129 N N . PHE A 1 144 ? -1.206 -9.585 4.309 1.00 98.12 144 PHE A N 1
ATOM 1130 C CA . PHE A 1 144 ? -0.905 -8.442 5.180 1.00 98.12 144 PHE A CA 1
ATOM 1131 C C . PHE A 1 144 ? -2.084 -7.480 5.388 1.00 98.12 144 PHE A C 1
ATOM 1133 O O . PHE A 1 144 ? -1.886 -6.395 5.935 1.00 98.12 144 PHE A O 1
ATOM 1140 N N . THR A 1 145 ? -3.309 -7.844 4.990 1.00 98.38 145 THR A N 1
ATOM 1141 C CA . THR A 1 145 ? -4.465 -6.938 5.081 1.00 98.38 145 THR A CA 1
ATOM 1142 C C . THR A 1 145 ? -4.612 -6.368 6.489 1.00 98.38 145 THR A C 1
ATOM 1144 O O . THR A 1 145 ? -4.665 -7.108 7.476 1.00 98.38 145 THR A O 1
ATOM 1147 N N . VAL A 1 146 ? -4.722 -5.043 6.569 1.00 97.88 146 VAL A N 1
ATOM 1148 C CA . VAL A 1 146 ? -4.894 -4.300 7.819 1.00 97.88 146 VAL A CA 1
ATOM 1149 C C . VAL A 1 146 ? -5.921 -3.194 7.652 1.00 97.88 146 VAL A C 1
ATOM 1151 O O . VAL A 1 146 ? -5.992 -2.538 6.612 1.00 97.88 146 VAL A O 1
ATOM 1154 N N . TYR A 1 147 ? -6.691 -2.926 8.705 1.00 98.31 147 TYR A N 1
ATOM 1155 C CA . TYR A 1 147 ? -7.434 -1.673 8.789 1.00 98.31 147 TYR A CA 1
ATOM 1156 C C . TYR A 1 147 ? -6.498 -0.579 9.313 1.00 98.31 147 TYR A C 1
ATOM 1158 O O . TYR A 1 147 ? -6.129 -0.571 10.490 1.00 98.31 147 TYR A O 1
ATOM 1166 N N . GLY A 1 148 ? -6.043 0.295 8.415 1.00 97.62 148 GLY A N 1
ATOM 1167 C CA . GLY A 1 148 ? -4.942 1.221 8.670 1.00 97.62 148 GLY A CA 1
ATOM 1168 C C . GLY A 1 148 ? -4.908 2.400 7.694 1.00 97.62 148 GLY A C 1
ATOM 1169 O O . GLY A 1 148 ? -5.868 2.622 6.955 1.00 97.62 148 GLY A O 1
ATOM 1170 N N . PRO A 1 149 ? -3.835 3.207 7.692 1.00 97.69 149 PRO A N 1
ATOM 1171 C CA . PRO A 1 149 ? -3.757 4.386 6.838 1.00 97.69 149 PRO A CA 1
ATOM 1172 C C . PRO A 1 149 ? -3.686 3.990 5.346 1.00 97.69 149 PRO A C 1
ATOM 1174 O O . PRO A 1 149 ? -2.781 3.243 4.972 1.00 97.69 149 PRO A O 1
ATOM 1177 N N . PRO A 1 150 ? -4.546 4.535 4.459 1.00 97.62 150 PRO A N 1
ATOM 1178 C CA . PRO A 1 150 ? -4.564 4.183 3.028 1.00 97.62 150 PRO A CA 1
ATOM 1179 C C . PRO A 1 150 ? -3.268 4.550 2.288 1.00 97.62 150 PRO A C 1
ATOM 1181 O O . PRO A 1 150 ? -2.960 3.991 1.239 1.00 97.62 150 PRO A O 1
ATOM 1184 N N . GLY A 1 151 ? -2.472 5.462 2.859 1.00 96.81 151 GLY A N 1
ATOM 1185 C CA . GLY A 1 151 ? -1.136 5.791 2.362 1.00 96.81 151 GLY A CA 1
ATOM 1186 C C . GLY A 1 151 ? -0.146 4.621 2.397 1.00 96.81 151 GLY A C 1
ATOM 1187 O O . GLY A 1 151 ? 0.856 4.696 1.697 1.00 96.81 151 GLY A O 1
ATOM 1188 N N . LEU A 1 152 ? -0.429 3.555 3.158 1.00 97.31 152 LEU A N 1
ATOM 1189 C CA . LEU A 1 152 ? 0.362 2.322 3.168 1.00 97.31 152 LEU A CA 1
ATOM 1190 C C . LEU A 1 152 ? 0.425 1.698 1.768 1.00 97.31 152 LEU A C 1
ATOM 1192 O O . LEU A 1 152 ? 1.501 1.598 1.192 1.00 97.31 152 LEU A O 1
ATOM 1196 N N . ASP A 1 153 ? -0.730 1.375 1.185 1.00 98.38 153 ASP A N 1
ATOM 1197 C CA . ASP A 1 153 ? -0.805 0.747 -0.140 1.00 98.38 153 ASP A CA 1
ATOM 1198 C C . ASP A 1 153 ? -0.255 1.671 -1.237 1.00 98.38 153 ASP A C 1
ATOM 1200 O O . ASP A 1 153 ? 0.496 1.238 -2.111 1.00 98.38 153 ASP A O 1
ATOM 1204 N N . VAL A 1 154 ? -0.597 2.965 -1.174 1.00 97.12 154 VAL A N 1
ATOM 1205 C CA . VAL A 1 154 ? -0.130 3.962 -2.151 1.00 97.12 154 VAL A CA 1
ATOM 1206 C C . VAL A 1 154 ? 1.393 4.102 -2.100 1.00 97.12 154 VAL A C 1
ATOM 1208 O O . VAL A 1 154 ? 2.042 4.148 -3.144 1.00 97.12 154 VAL A O 1
ATOM 1211 N N . GLY A 1 155 ? 1.965 4.166 -0.895 1.00 96.50 155 GLY A N 1
ATOM 1212 C CA . GLY A 1 155 ? 3.403 4.287 -0.678 1.00 96.50 155 GLY A CA 1
ATOM 1213 C C . GLY A 1 155 ? 4.165 3.043 -1.122 1.00 96.50 155 GLY A C 1
ATOM 1214 O O . GLY A 1 155 ? 5.144 3.174 -1.859 1.00 96.50 155 GLY A O 1
ATOM 1215 N N . SER A 1 156 ? 3.690 1.850 -0.751 1.00 96.25 156 SER A N 1
ATOM 1216 C CA . SER A 1 156 ? 4.304 0.579 -1.153 1.00 96.25 156 SER A CA 1
ATOM 1217 C C . SER A 1 156 ? 4.343 0.438 -2.674 1.00 96.25 156 SER A C 1
ATOM 1219 O O . SER A 1 156 ? 5.407 0.179 -3.242 1.00 96.25 156 SER A O 1
ATOM 1221 N N . LEU A 1 157 ? 3.236 0.731 -3.361 1.00 96.75 157 LEU A N 1
ATOM 1222 C CA . LEU A 1 157 ? 3.180 0.641 -4.819 1.00 96.75 157 LEU A CA 1
ATOM 1223 C C . LEU A 1 157 ? 4.090 1.679 -5.493 1.00 96.75 157 LEU A C 1
ATOM 1225 O O . LEU A 1 157 ? 4.848 1.353 -6.410 1.00 96.75 157 LEU A O 1
ATOM 1229 N N . LEU A 1 158 ? 4.045 2.931 -5.022 1.00 96.44 158 LEU A N 1
ATOM 1230 C CA . LEU A 1 158 ? 4.863 4.014 -5.565 1.00 96.44 158 LEU A CA 1
ATOM 1231 C C . LEU A 1 158 ? 6.360 3.750 -5.378 1.00 96.44 158 LEU A C 1
ATOM 1233 O O . LEU A 1 158 ? 7.140 4.038 -6.285 1.00 96.44 158 LEU A O 1
ATOM 1237 N N . SER A 1 159 ? 6.761 3.173 -4.242 1.00 95.12 159 SER A N 1
ATOM 1238 C CA . SER A 1 159 ? 8.162 2.828 -3.989 1.00 95.12 159 SER A CA 1
ATOM 1239 C C . SER A 1 159 ? 8.704 1.863 -5.049 1.00 95.12 159 SER A C 1
ATOM 1241 O O . SER A 1 159 ? 9.786 2.090 -5.587 1.00 95.12 159 SER A O 1
ATOM 1243 N N . GLY A 1 160 ? 7.911 0.865 -5.451 1.00 94.31 160 GLY A N 1
ATOM 1244 C CA . GLY A 1 160 ? 8.274 -0.062 -6.517 1.00 94.31 160 GLY A CA 1
ATOM 1245 C C . GLY A 1 160 ? 8.436 0.611 -7.885 1.00 94.31 160 GLY A C 1
ATOM 1246 O O . GLY A 1 160 ? 9.414 0.349 -8.586 1.00 94.31 160 GLY A O 1
ATOM 1247 N N . PHE A 1 161 ? 7.548 1.544 -8.248 1.00 94.31 161 PHE A N 1
ATOM 1248 C CA . PHE A 1 161 ? 7.709 2.330 -9.479 1.00 94.31 161 PHE A CA 1
ATOM 1249 C C . PHE A 1 161 ? 8.962 3.217 -9.450 1.00 94.31 161 PHE A C 1
ATOM 1251 O O . PHE A 1 161 ? 9.665 3.325 -10.456 1.00 94.31 161 PHE A O 1
ATOM 1258 N N . ILE A 1 162 ? 9.272 3.830 -8.302 1.00 95.62 162 ILE A N 1
ATOM 1259 C CA . ILE A 1 162 ? 10.489 4.633 -8.126 1.00 95.62 162 ILE A CA 1
ATOM 1260 C C . ILE A 1 162 ? 11.732 3.753 -8.287 1.00 95.62 162 ILE A C 1
ATOM 1262 O O . ILE A 1 162 ? 12.643 4.125 -9.024 1.00 95.62 162 ILE A O 1
ATOM 1266 N N . LEU A 1 163 ? 11.764 2.574 -7.659 1.00 93.94 163 LEU A N 1
ATOM 1267 C CA . LEU A 1 163 ? 12.881 1.635 -7.783 1.00 93.94 163 LEU A CA 1
ATOM 1268 C C . LEU A 1 163 ? 13.083 1.173 -9.231 1.00 93.94 163 LEU A C 1
ATOM 1270 O O . LEU A 1 163 ? 14.220 1.139 -9.706 1.00 93.94 163 LEU A O 1
ATOM 1274 N N . ALA A 1 164 ? 12.002 0.903 -9.965 1.00 93.62 164 ALA A N 1
ATOM 1275 C CA . ALA A 1 164 ? 12.081 0.591 -11.390 1.00 93.62 164 ALA A CA 1
ATOM 1276 C C . ALA A 1 164 ? 12.655 1.762 -12.209 1.00 93.62 164 ALA A C 1
ATOM 1278 O O . ALA A 1 164 ? 13.543 1.567 -13.042 1.00 93.62 164 ALA A O 1
ATOM 1279 N N . ALA A 1 165 ? 12.210 2.995 -11.950 1.00 92.81 165 ALA A N 1
ATOM 1280 C CA . ALA A 1 165 ? 12.739 4.183 -12.619 1.00 92.81 165 ALA A CA 1
ATOM 1281 C C . ALA A 1 165 ? 14.238 4.392 -12.329 1.00 92.81 165 ALA A C 1
ATOM 1283 O O . ALA A 1 165 ? 15.019 4.673 -13.245 1.00 92.81 165 ALA A O 1
ATOM 1284 N N . VAL A 1 166 ? 14.657 4.197 -11.073 1.00 92.00 166 VAL A N 1
ATOM 1285 C CA . VAL A 1 166 ? 16.071 4.216 -10.675 1.00 92.00 166 VAL A CA 1
ATOM 1286 C C . VAL A 1 166 ? 16.837 3.143 -11.445 1.00 92.00 166 VAL A C 1
ATOM 1288 O O . VAL A 1 166 ? 17.824 3.473 -12.103 1.00 92.00 166 VAL A O 1
ATOM 1291 N N . HIS A 1 167 ? 16.360 1.898 -11.468 1.00 91.38 167 HIS A N 1
ATOM 1292 C CA . HIS A 1 167 ? 16.990 0.809 -12.216 1.00 91.38 167 HIS A CA 1
ATOM 1293 C C . HIS A 1 167 ? 17.230 1.168 -13.695 1.00 91.38 167 HIS A C 1
ATOM 1295 O O . HIS A 1 167 ? 18.345 0.992 -14.197 1.00 91.38 167 HIS A O 1
ATOM 1301 N N . HIS A 1 168 ? 16.233 1.731 -14.385 1.00 89.56 168 HIS A N 1
ATOM 1302 C CA . HIS A 1 168 ? 16.375 2.136 -15.790 1.00 89.56 168 HIS A CA 1
ATOM 1303 C C . HIS A 1 168 ? 17.411 3.247 -15.982 1.00 89.56 168 HIS A C 1
ATOM 1305 O O . HIS A 1 168 ? 18.216 3.184 -16.912 1.00 89.56 168 HIS A O 1
ATOM 1311 N N . SER A 1 169 ? 17.469 4.223 -15.070 1.00 89.50 169 SER A N 1
ATOM 1312 C CA . SER A 1 169 ? 18.442 5.323 -15.143 1.00 89.50 169 SER A CA 1
ATOM 1313 C C . SER A 1 169 ? 19.905 4.856 -15.055 1.00 89.50 169 SER A C 1
ATOM 1315 O O . SER A 1 169 ? 20.779 5.396 -15.746 1.00 89.50 169 SER A O 1
ATOM 1317 N N . TYR A 1 170 ? 20.178 3.815 -14.263 1.00 85.81 170 TYR A N 1
ATOM 1318 C CA . TYR A 1 170 ? 21.515 3.232 -14.118 1.00 85.81 170 TYR A CA 1
ATOM 1319 C C . TYR A 1 170 ? 21.842 2.264 -15.255 1.00 85.81 170 TYR A C 1
ATOM 1321 O O . TYR A 1 170 ? 22.938 2.324 -15.818 1.00 85.81 170 TYR A O 1
ATOM 1329 N N . SER A 1 171 ? 20.883 1.429 -15.651 1.00 83.06 171 SER A N 1
ATOM 1330 C CA . SER A 1 171 ? 21.042 0.470 -16.749 1.00 83.06 171 SER A CA 1
ATOM 1331 C C . SER A 1 171 ? 21.314 1.157 -18.092 1.00 83.06 171 SER A C 1
ATOM 1333 O O . SER A 1 171 ? 22.198 0.740 -18.848 1.00 83.06 171 SER A O 1
ATOM 1335 N N . ASP A 1 172 ? 20.639 2.273 -18.372 1.00 74.94 172 ASP A N 1
ATOM 1336 C CA . ASP A 1 172 ? 20.905 3.083 -19.562 1.00 74.94 172 ASP A CA 1
ATOM 1337 C C . ASP A 1 172 ? 22.270 3.779 -19.512 1.00 74.94 172 ASP A C 1
ATOM 1339 O O . ASP A 1 172 ? 22.935 3.935 -20.545 1.00 74.94 172 ASP A O 1
ATOM 1343 N N . SER A 1 173 ? 22.703 4.193 -18.321 1.00 68.50 173 SER A N 1
ATOM 1344 C CA . SER A 1 173 ? 23.999 4.841 -18.107 1.00 68.50 173 SER A CA 1
ATOM 1345 C C . SER A 1 173 ? 25.159 3.864 -18.316 1.00 68.50 173 SER A C 1
ATOM 1347 O O . SER A 1 173 ? 26.093 4.191 -19.053 1.00 68.50 173 SER A O 1
ATOM 1349 N N . ASP A 1 174 ? 25.074 2.645 -17.774 1.00 63.66 174 ASP A N 1
ATOM 1350 C CA . ASP A 1 174 ? 26.067 1.582 -17.991 1.00 63.66 174 ASP A CA 1
ATOM 1351 C C . ASP A 1 174 ? 26.115 1.159 -19.468 1.00 63.66 174 ASP A C 1
ATOM 1353 O O . ASP A 1 174 ? 27.184 1.056 -20.079 1.00 63.66 174 ASP A O 1
ATOM 1357 N N . ARG A 1 175 ? 24.949 1.046 -20.120 1.00 62.69 175 ARG A N 1
ATOM 1358 C CA . ARG A 1 175 ? 24.864 0.760 -21.560 1.00 62.69 175 ARG A CA 1
ATOM 1359 C C . ARG A 1 175 ? 25.520 1.851 -22.408 1.00 62.69 175 ARG A C 1
ATOM 1361 O O . ARG A 1 175 ? 26.178 1.535 -23.399 1.00 62.69 175 ARG A O 1
ATOM 1368 N N . LYS A 1 176 ? 25.375 3.129 -22.042 1.00 59.09 176 LYS A N 1
ATOM 1369 C CA . LYS A 1 176 ? 26.041 4.259 -22.719 1.00 59.09 176 LYS A CA 1
ATOM 1370 C C . LYS A 1 176 ? 27.550 4.285 -22.454 1.00 59.09 176 LYS A C 1
ATOM 1372 O O . LYS A 1 176 ? 28.305 4.589 -23.376 1.00 59.09 176 LYS A O 1
ATOM 1377 N N . GLN A 1 177 ? 28.002 3.931 -21.249 1.00 55.94 177 GLN A N 1
ATOM 1378 C CA . GLN A 1 177 ? 29.429 3.835 -20.918 1.00 55.94 177 GLN A CA 1
ATOM 1379 C C . GLN A 1 177 ? 30.117 2.682 -21.662 1.00 55.94 177 GLN A C 1
ATOM 1381 O O . GLN A 1 177 ? 31.152 2.903 -22.286 1.00 55.94 177 GLN A O 1
ATOM 1386 N N . ARG A 1 178 ? 29.501 1.495 -21.710 1.00 56.81 178 ARG A N 1
ATOM 1387 C CA . ARG A 1 178 ? 29.987 0.325 -22.470 1.00 56.81 178 ARG A CA 1
ATOM 1388 C C . ARG A 1 178 ? 30.010 0.533 -23.987 1.00 56.81 178 ARG A C 1
ATOM 1390 O O . ARG A 1 178 ? 30.754 -0.144 -24.689 1.00 56.81 178 ARG A O 1
ATOM 1397 N N . ARG A 1 179 ? 29.196 1.459 -24.506 1.00 55.28 179 ARG A N 1
ATOM 1398 C CA . ARG A 1 179 ? 29.156 1.835 -25.932 1.00 55.28 179 ARG A CA 1
ATOM 1399 C C . ARG A 1 179 ? 30.158 2.925 -26.311 1.00 55.28 179 ARG A C 1
ATOM 1401 O O . ARG A 1 179 ? 30.293 3.195 -27.505 1.00 55.28 179 ARG A O 1
ATOM 1408 N N . LYS A 1 180 ? 30.872 3.545 -25.359 1.00 40.47 180 LYS A N 1
ATOM 1409 C CA . LYS A 1 180 ? 32.033 4.374 -25.710 1.00 40.47 180 LYS A CA 1
ATOM 1410 C C . LYS A 1 180 ? 33.102 3.439 -26.286 1.00 40.47 180 LYS A C 1
ATOM 1412 O O . LYS A 1 180 ? 33.493 2.500 -25.596 1.00 40.47 180 LYS A O 1
ATOM 1417 N N . PRO A 1 181 ? 33.563 3.643 -27.532 1.00 47.91 181 PRO A N 1
ATOM 1418 C CA . PRO A 1 181 ? 34.588 2.783 -28.095 1.00 47.91 181 PRO A CA 1
ATOM 1419 C C . PRO A 1 181 ? 35.843 2.928 -27.234 1.00 47.91 181 PRO A C 1
ATOM 1421 O O . PRO A 1 181 ? 36.397 4.025 -27.130 1.00 47.91 181 PRO A O 1
ATOM 1424 N N . LEU A 1 182 ? 36.289 1.831 -26.612 1.00 50.81 182 LEU A N 1
ATOM 1425 C CA . LEU A 1 182 ? 37.671 1.752 -26.155 1.00 50.81 182 LEU A CA 1
ATOM 1426 C C . LEU A 1 182 ? 38.535 2.036 -27.384 1.00 50.81 182 LEU A C 1
ATOM 1428 O O . LEU A 1 182 ? 38.360 1.406 -28.432 1.00 50.81 182 LEU A O 1
ATOM 1432 N N . GLY A 1 183 ? 39.415 3.032 -27.277 1.00 47.12 183 GLY A N 1
ATOM 1433 C CA . GLY A 1 183 ? 40.381 3.338 -28.323 1.00 47.12 183 GLY A CA 1
ATOM 1434 C C . GLY A 1 183 ? 41.053 2.049 -28.796 1.00 47.12 183 GLY A C 1
ATOM 1435 O O . GLY A 1 183 ? 41.506 1.254 -27.977 1.00 47.12 183 GLY A O 1
ATOM 1436 N N . ARG A 1 184 ? 41.027 1.839 -30.118 1.00 46.28 184 ARG A N 1
ATOM 1437 C CA . ARG A 1 184 ? 41.581 0.694 -30.858 1.00 46.28 184 ARG A CA 1
ATOM 1438 C C . ARG A 1 184 ? 42.696 -0.057 -30.111 1.00 46.28 184 ARG A C 1
ATOM 1440 O O . ARG A 1 184 ? 43.816 0.435 -30.025 1.00 46.28 184 ARG A O 1
ATOM 1447 N N . SER A 1 185 ? 42.443 -1.316 -29.773 1.00 37.16 185 SER A N 1
ATOM 1448 C CA . SER A 1 185 ? 43.438 -2.378 -29.938 1.00 37.16 185 SER A CA 1
ATOM 1449 C C . SER A 1 185 ? 42.735 -3.669 -30.375 1.00 37.16 185 SER A C 1
ATOM 1451 O O . SER A 1 185 ? 41.529 -3.836 -30.201 1.00 37.16 185 SER A O 1
ATOM 1453 N N . MET A 1 186 ? 43.462 -4.484 -31.131 1.00 39.72 186 MET A N 1
ATOM 1454 C CA . MET A 1 186 ? 42.941 -5.417 -32.125 1.00 39.72 186 MET A CA 1
ATOM 1455 C C . MET A 1 186 ? 42.213 -6.647 -31.556 1.00 39.72 186 MET A C 1
ATOM 1457 O O . MET A 1 186 ? 42.743 -7.347 -30.706 1.00 39.72 186 MET A O 1
ATOM 1461 N N . GLY A 1 187 ? 41.047 -6.925 -32.154 1.00 41.62 187 GLY A N 1
ATOM 1462 C CA . GLY A 1 187 ? 40.585 -8.233 -32.635 1.00 41.62 187 GLY A CA 1
ATOM 1463 C C . GLY A 1 187 ? 40.457 -9.398 -31.655 1.00 41.62 187 GLY A C 1
ATOM 1464 O O . GLY A 1 187 ? 41.444 -10.075 -31.422 1.00 41.62 187 GLY A O 1
ATOM 1465 N N . VAL A 1 188 ? 39.217 -9.755 -31.282 1.00 35.22 188 VAL A N 1
ATOM 1466 C CA . VAL A 1 188 ? 38.776 -11.158 -31.121 1.00 35.22 188 VAL A CA 1
ATOM 1467 C C . VAL A 1 188 ? 37.281 -11.279 -31.474 1.00 35.22 188 VAL A C 1
ATOM 1469 O O . VAL A 1 188 ? 36.485 -10.387 -31.193 1.00 35.22 188 VAL A O 1
ATOM 1472 N N . SER A 1 189 ? 36.953 -12.386 -32.143 1.00 35.03 189 SER A N 1
ATOM 1473 C CA . SER A 1 189 ? 35.664 -12.805 -32.708 1.00 35.03 189 SER A CA 1
ATOM 1474 C C . SER A 1 189 ? 34.486 -12.825 -31.719 1.00 35.03 189 SER A C 1
ATOM 1476 O O . SER A 1 189 ? 34.637 -13.174 -30.550 1.00 35.03 189 SER A O 1
ATOM 1478 N N . SER A 1 190 ? 33.293 -12.489 -32.218 1.00 35.25 190 SER A N 1
ATOM 1479 C CA . SER A 1 190 ? 32.038 -12.412 -31.467 1.00 35.25 190 SER A CA 1
ATOM 1480 C C . SER A 1 190 ? 31.359 -13.777 -31.298 1.00 35.25 190 SER A C 1
ATOM 1482 O O . SER A 1 190 ? 30.965 -14.401 -32.286 1.00 35.25 190 SER A O 1
ATOM 1484 N N . HIS A 1 191 ? 31.087 -14.174 -30.055 1.00 31.23 191 HIS A N 1
ATOM 1485 C CA . HIS A 1 191 ? 30.018 -15.121 -29.735 1.00 31.23 191 HIS A CA 1
ATOM 1486 C C . HIS A 1 191 ? 28.871 -14.381 -29.041 1.00 31.23 191 HIS A C 1
ATOM 1488 O O . HIS A 1 191 ? 29.046 -13.768 -27.991 1.00 31.23 191 HIS A O 1
ATOM 1494 N N . HIS A 1 192 ? 27.699 -14.406 -29.680 1.00 37.94 192 HIS A N 1
ATOM 1495 C CA . HIS A 1 192 ? 26.433 -13.938 -29.124 1.00 37.94 192 HIS A CA 1
ATOM 1496 C C . HIS A 1 192 ? 25.939 -14.961 -28.092 1.00 37.94 192 HIS A C 1
ATOM 1498 O O . HIS A 1 192 ? 25.463 -16.030 -28.463 1.00 37.94 192 HIS A O 1
ATOM 1504 N N . GLY A 1 193 ? 26.064 -14.625 -26.808 1.00 30.50 193 GLY A N 1
ATOM 1505 C CA . GLY A 1 193 ? 25.416 -15.319 -25.697 1.00 30.50 193 GLY A CA 1
ATOM 1506 C C . GLY A 1 193 ? 24.464 -14.360 -24.989 1.00 30.50 193 GLY A C 1
ATOM 1507 O O . GLY A 1 193 ? 24.868 -13.283 -24.554 1.00 30.50 193 GLY A O 1
ATOM 1508 N N . THR A 1 194 ? 23.189 -14.725 -24.935 1.00 36.47 194 THR A N 1
ATOM 1509 C CA . THR A 1 194 ? 22.074 -13.936 -24.403 1.00 36.47 194 THR A CA 1
ATOM 1510 C C . THR A 1 194 ? 22.244 -13.681 -22.897 1.00 36.47 194 THR A C 1
ATOM 1512 O O . THR A 1 194 ? 22.286 -14.614 -22.101 1.00 36.47 194 THR A O 1
ATOM 1515 N N . LEU A 1 195 ? 22.341 -12.407 -22.497 1.00 38.97 195 LEU A N 1
ATOM 1516 C CA . LEU A 1 195 ? 22.587 -11.940 -21.117 1.00 38.97 195 LEU A CA 1
ATOM 1517 C C . LEU A 1 195 ? 21.343 -11.951 -20.201 1.00 38.97 195 LEU A C 1
ATOM 1519 O O . LEU A 1 195 ? 21.391 -11.428 -19.092 1.00 38.97 195 LEU A O 1
ATOM 1523 N N . THR A 1 196 ? 20.226 -12.533 -20.633 1.00 43.81 196 THR A N 1
ATOM 1524 C CA . THR A 1 196 ? 18.933 -12.424 -19.935 1.00 43.81 196 THR A CA 1
ATOM 1525 C C . THR A 1 196 ? 18.792 -13.324 -18.705 1.00 43.81 196 THR A C 1
ATOM 1527 O O . THR A 1 196 ? 17.928 -13.070 -17.879 1.00 43.81 196 THR A O 1
ATOM 1530 N N . SER A 1 197 ? 19.662 -14.322 -18.508 1.00 33.59 197 SER A N 1
ATOM 1531 C CA . SER A 1 197 ? 19.578 -15.235 -17.350 1.00 33.59 197 SER A CA 1
ATOM 1532 C C . SER A 1 197 ? 20.422 -14.812 -16.133 1.00 33.59 197 SER A C 1
ATOM 1534 O O . SER A 1 197 ? 20.360 -15.469 -15.095 1.00 33.59 197 SER A O 1
ATOM 1536 N N . GLN A 1 198 ? 21.236 -13.751 -16.227 1.00 36.16 198 GLN A N 1
ATOM 1537 C CA . GLN A 1 198 ? 22.224 -13.414 -15.186 1.00 36.16 198 GLN A CA 1
ATOM 1538 C C . GLN A 1 198 ? 21.747 -12.420 -14.118 1.00 36.16 198 GLN A C 1
ATOM 1540 O O . GLN A 1 198 ? 22.406 -12.313 -13.084 1.00 36.16 198 GLN A O 1
ATOM 1545 N N . CYS A 1 199 ? 20.621 -11.726 -14.310 1.00 37.91 199 CYS A N 1
ATOM 1546 C CA . CYS A 1 199 ? 20.144 -10.757 -13.314 1.00 37.91 199 CYS A CA 1
ATOM 1547 C C . CYS A 1 199 ? 19.650 -11.419 -12.016 1.00 37.91 199 CYS A C 1
ATOM 1549 O O . CYS A 1 199 ? 19.877 -10.866 -10.947 1.00 37.91 199 CYS A O 1
ATOM 1551 N N . TYR A 1 200 ? 19.083 -12.629 -12.077 1.00 31.69 200 TYR A N 1
ATOM 1552 C CA . TYR A 1 200 ? 18.585 -13.323 -10.878 1.00 31.69 200 TYR A CA 1
ATOM 1553 C C . TYR A 1 200 ? 19.648 -14.147 -10.134 1.00 31.69 200 TYR A C 1
ATOM 1555 O O . TYR A 1 200 ? 19.594 -14.272 -8.914 1.00 31.69 200 TYR A O 1
ATOM 1563 N N . GLN A 1 201 ? 20.660 -14.685 -10.823 1.00 31.38 201 GLN A N 1
ATOM 1564 C CA . GLN A 1 201 ? 21.638 -15.576 -10.178 1.00 31.38 201 GLN A CA 1
ATOM 1565 C C . GLN A 1 201 ? 22.697 -14.855 -9.334 1.00 31.38 201 GLN A C 1
ATOM 1567 O O . GLN A 1 201 ? 23.355 -15.491 -8.516 1.00 31.38 201 GLN A O 1
ATOM 1572 N N . LYS A 1 202 ? 22.873 -13.539 -9.499 1.00 33.72 202 LYS A N 1
ATOM 1573 C CA . LYS A 1 202 ? 23.957 -12.802 -8.829 1.00 33.72 202 LYS A CA 1
ATOM 1574 C C . LYS A 1 202 ? 23.621 -12.304 -7.420 1.00 33.72 202 LYS A C 1
ATOM 1576 O O . LYS A 1 202 ? 24.527 -11.883 -6.711 1.00 33.72 202 LYS A O 1
ATOM 1581 N N . VAL A 1 203 ? 22.354 -12.376 -7.013 1.00 36.03 203 VAL A N 1
ATOM 1582 C CA . VAL A 1 203 ? 21.905 -11.995 -5.659 1.00 36.03 203 VAL A CA 1
ATOM 1583 C C . VAL A 1 203 ? 21.903 -13.203 -4.708 1.00 36.03 203 VAL A C 1
ATOM 1585 O O . VAL A 1 203 ? 22.076 -13.043 -3.507 1.00 36.03 203 VAL A O 1
ATOM 1588 N N . ALA A 1 204 ? 21.813 -14.429 -5.236 1.00 31.22 204 ALA A N 1
ATOM 1589 C CA . ALA A 1 204 ? 21.735 -15.661 -4.442 1.00 31.22 204 ALA A CA 1
ATOM 1590 C C . ALA A 1 204 ? 23.099 -16.275 -4.052 1.00 31.22 204 ALA A C 1
ATOM 1592 O O . ALA A 1 204 ? 23.134 -17.356 -3.470 1.00 31.22 204 ALA A O 1
ATOM 1593 N N . SER A 1 205 ? 24.227 -15.637 -4.389 1.00 32.84 205 SER A N 1
ATOM 1594 C CA . SER A 1 205 ? 25.568 -16.221 -4.216 1.00 32.84 205 SER A CA 1
ATOM 1595 C C . SER A 1 205 ? 26.457 -15.504 -3.194 1.00 32.84 205 SER A C 1
ATOM 1597 O O . SER A 1 205 ? 27.680 -15.543 -3.332 1.00 32.84 205 SER A O 1
ATOM 1599 N N . VAL A 1 206 ? 25.887 -14.841 -2.186 1.00 31.80 206 VAL A N 1
ATOM 1600 C CA . VAL A 1 206 ? 26.668 -14.375 -1.027 1.00 31.80 206 VAL A CA 1
ATOM 1601 C C . VAL A 1 206 ? 26.787 -15.551 -0.044 1.00 31.80 206 VAL A C 1
ATOM 1603 O O . VAL A 1 206 ? 25.754 -16.022 0.429 1.00 31.80 206 VAL A O 1
ATOM 1606 N N . PRO A 1 207 ? 27.988 -16.095 0.230 1.00 39.22 207 PRO A N 1
ATOM 1607 C CA . PRO A 1 207 ? 28.152 -17.139 1.238 1.00 39.22 207 PRO A CA 1
ATOM 1608 C C . PRO A 1 207 ? 27.999 -16.547 2.646 1.00 39.22 207 PRO A C 1
ATOM 1610 O O . PRO A 1 207 ? 28.406 -15.405 2.866 1.00 39.22 207 PRO A O 1
ATOM 1613 N N . ASN A 1 208 ? 27.443 -17.345 3.565 1.00 39.72 208 ASN A N 1
ATOM 1614 C CA . ASN A 1 208 ? 27.437 -17.092 5.015 1.00 39.72 208 ASN A CA 1
ATOM 1615 C C . ASN A 1 208 ? 28.834 -16.796 5.574 1.00 39.72 208 ASN A C 1
ATOM 1617 O O . ASN A 1 208 ? 29.796 -17.460 5.118 1.00 39.72 208 ASN A O 1
#

Radius of gyration: 21.4 Å; Cα contacts (8 Å, |Δi|>4): 210; chains: 1; bounding box: 64×34×51 Å

InterPro domains:
  IPR002575 Aminoglycoside phosphotransferase [PF01636] (2-159)
  IPR011009 Protein kinase-like domain superfamily [SSF56112] (1-171)

Sequence (208 aa):
MEFLEGFLLLDEHLVCTKLTPNADNQIATQMGTFMAKTHLATHSSKVSADRATYLTAEYENRALRDIQLEFVFTKAYEETSEHTSTGFNVDDQFRSEINALKARYNGETGANNFSLCHGDLHPGSVMVKIDEDDAQIRVIDPEFTVYGPPGLDVGSLLSGFILAAVHHSYSDSDRKQRRKPLGRSMGVSSHHGTLTSQCYQKVASVPN

Nearest PDB structures (foldseek):
  4wwa-assembly1_A  TM=6.313E-01  e=1.162E-01  Saccharomyces cerevisiae S288C
  4ww5-assembly1_A  TM=6.335E-01  e=1.565E-01  Saccharomyces cerevisiae S288C
  4ww7-assembly1_A  TM=6.308E-01  e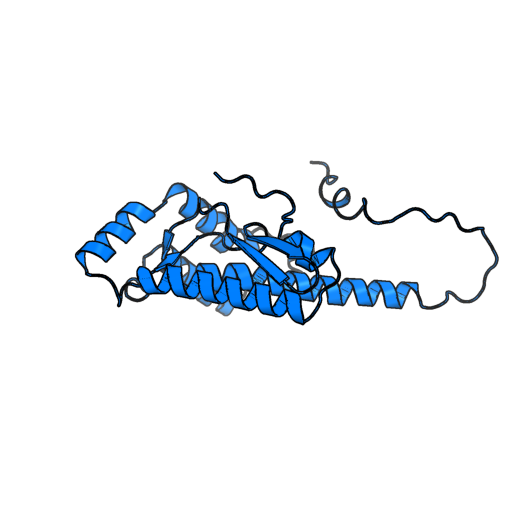=1.871E-01  Saccharomyces cerevisiae S288C
  4ww9-assembly1_A  TM=6.335E-01  e=2.374E-01  Saccharomyces cerevisiae S288C
  8z9y-assembly1_D  TM=1.698E-01  e=6.539E-01  Arabidopsis thaliana